Protein AF-A0A4R6UX54-F1 (afdb_monomer_lite)

pLDDT: mean 72.18, std 18.3, range [30.41, 93.69]

Foldseek 3Di:
DDDDDQQDPVNLLVVDDPVLSVLVVVLVVVCVVVVNDPVPDDPVSVVSVVVSCVVCVVVVCSVDVDDDDDDDDPPPPCPVLDPVLLVAPLLVVLLVQLCVPPPPPPDDSLVSLVVCLVVVDDDPLLVDQVSLVVSCVVRVVLLCVLCVVVVVVDVNDVVVVRSSNSSSSSSNSSSVSSNVCVVVVHDSPDD

Secondary structure (DSSP, 8-state):
--------HHHHHHHS-HHHHHHHHHHHHHHHHTTT-GGGS-HHHHHHHHHHHHHTHHHHHHH------S-S----------TTGGG-HHHHHHHHHHHHHHSTTS--HHHHHHHHHHTT---GGGGSHHHHHHHHHHSHHHHHHHTHHHHTTS-TTHHHH-HHHHHHHHHHHHHHHHHHHHHTT------

Sequence (191 aa):
MTTAVPVSVVNVLEQMSEVDREAFLLLLNKLRRVNNDPEQLTAEDKALMRDIGQRNKELMKLLNPTQEPVAEAPRYAHSEVSAAFLKTEFYLFVREQLLAEWCVHGGSLEDAVLHAFQQKWLPEILKDEVECQKIFARHQRDIEAANAFRKSVQDGEAIVEDKKMAVGLAWFTTLFKLHQLIEQGVDLSAP

Radius of gyration: 21.16 Å; chains: 1; bounding box: 45×64×43 Å

Organism: NCBI:txid1510150

Structure (mmCIF, N/CA/C/O backbone):
data_AF-A0A4R6UX54-F1
#
_entry.id   AF-A0A4R6UX54-F1
#
loop_
_atom_site.group_PDB
_atom_site.id
_atom_site.type_symbol
_atom_site.label_atom_id
_atom_site.label_alt_id
_atom_site.label_comp_id
_atom_site.label_asym_id
_atom_site.label_entity_id
_atom_site.label_seq_id
_atom_site.pdbx_PDB_ins_code
_atom_site.Cartn_x
_atom_site.Cartn_y
_atom_site.Cartn_z
_atom_site.occupancy
_atom_site.B_iso_or_equiv
_atom_site.auth_seq_id
_atom_site.auth_comp_id
_atom_site.auth_asym_id
_atom_site.auth_atom_id
_atom_site.pdbx_PDB_model_num
ATOM 1 N N . MET A 1 1 ? -22.243 29.124 10.768 1.00 32.97 1 MET A N 1
ATOM 2 C CA . MET A 1 1 ? -21.643 27.775 10.731 1.00 32.97 1 MET A CA 1
ATOM 3 C C . MET A 1 1 ? -20.361 27.904 9.934 1.00 32.97 1 MET A C 1
ATOM 5 O O . MET A 1 1 ? -20.432 28.178 8.746 1.00 32.97 1 MET A O 1
ATOM 9 N N . THR A 1 2 ? -19.219 27.895 10.613 1.00 30.41 2 THR A N 1
ATOM 10 C CA . THR A 1 2 ? -17.933 28.324 10.049 1.00 30.41 2 THR A CA 1
ATOM 11 C C . THR A 1 2 ? -17.171 27.090 9.583 1.00 30.41 2 THR A C 1
ATOM 13 O O . THR A 1 2 ? -16.819 26.239 10.394 1.00 30.41 2 THR A O 1
ATOM 16 N N . THR A 1 3 ? -16.973 26.961 8.276 1.00 30.95 3 THR A N 1
ATOM 17 C CA . THR A 1 3 ? -16.174 25.901 7.655 1.00 30.95 3 THR A CA 1
ATOM 18 C C . THR A 1 3 ? -14.697 26.143 7.953 1.00 30.95 3 THR A C 1
ATOM 20 O O . THR A 1 3 ? -14.153 27.175 7.560 1.00 30.95 3 THR A O 1
ATOM 23 N N . ALA A 1 4 ? -14.053 25.212 8.656 1.00 31.52 4 ALA A N 1
ATOM 24 C CA . ALA A 1 4 ? -12.610 25.226 8.858 1.00 31.52 4 ALA A CA 1
ATOM 25 C C . ALA A 1 4 ? -11.914 24.965 7.513 1.00 31.52 4 ALA A C 1
ATOM 27 O O . ALA A 1 4 ? -12.058 23.896 6.922 1.00 31.52 4 ALA A O 1
ATOM 28 N N . VAL A 1 5 ? -11.207 25.975 7.011 1.00 31.81 5 VAL A N 1
ATOM 29 C CA . VAL A 1 5 ? -10.368 25.887 5.813 1.00 31.81 5 VAL A CA 1
ATOM 30 C C . VAL A 1 5 ? -9.051 25.210 6.211 1.00 31.81 5 VAL A C 1
ATOM 32 O O . VAL A 1 5 ? -8.467 25.614 7.219 1.00 31.81 5 VAL A O 1
ATOM 35 N N . PRO A 1 6 ? -8.555 24.204 5.467 1.00 38.31 6 PRO A N 1
ATOM 36 C CA . PRO A 1 6 ? -7.245 23.624 5.737 1.00 38.31 6 PRO A CA 1
ATOM 37 C C . PRO A 1 6 ? -6.162 24.696 5.553 1.00 38.31 6 PRO A C 1
ATOM 39 O O . PRO A 1 6 ? -6.055 25.327 4.500 1.00 38.31 6 PRO A O 1
ATOM 42 N N . VAL A 1 7 ? -5.384 24.944 6.606 1.00 42.88 7 VAL A N 1
ATOM 43 C CA . VAL A 1 7 ? -4.348 25.981 6.625 1.00 42.88 7 VAL A CA 1
ATOM 44 C C . VAL A 1 7 ? -3.130 25.476 5.844 1.00 42.88 7 VAL A C 1
ATOM 46 O O . VAL A 1 7 ? -2.441 24.558 6.277 1.00 42.88 7 VAL A O 1
ATOM 49 N N . SER A 1 8 ? -2.873 26.069 4.676 1.00 50.28 8 SER A N 1
ATOM 50 C CA . SER A 1 8 ? -1.649 25.848 3.891 1.00 50.28 8 SER A CA 1
ATOM 51 C C . SER A 1 8 ? -0.433 26.476 4.589 1.00 50.28 8 SER A C 1
ATOM 53 O O . SER A 1 8 ? -0.569 27.500 5.257 1.00 50.28 8 SER A O 1
ATOM 55 N N . VAL A 1 9 ? 0.773 25.924 4.391 1.00 51.88 9 VAL A N 1
ATOM 56 C CA . VAL A 1 9 ? 2.051 26.506 4.868 1.00 51.88 9 VAL A CA 1
ATOM 57 C C . VAL A 1 9 ? 2.205 27.968 4.421 1.00 51.88 9 VAL A C 1
ATOM 59 O O . VAL A 1 9 ? 2.752 28.784 5.158 1.00 51.88 9 VAL A O 1
ATOM 62 N N . VAL A 1 10 ? 1.642 28.322 3.260 1.00 51.72 10 VAL A N 1
ATOM 63 C CA . VAL A 1 10 ? 1.583 29.701 2.746 1.00 51.72 10 VAL A CA 1
ATOM 64 C C . VAL A 1 10 ? 0.801 30.623 3.693 1.00 51.72 10 VAL A C 1
ATOM 66 O O . VAL A 1 10 ? 1.286 31.699 4.026 1.00 51.72 10 VAL A O 1
ATOM 69 N N . ASN A 1 11 ? -0.333 30.164 4.234 1.00 56.84 11 ASN A N 1
ATOM 70 C CA . ASN A 1 11 ? -1.156 30.944 5.167 1.00 56.84 11 ASN A CA 1
ATOM 71 C C . ASN A 1 11 ? -0.469 31.145 6.527 1.00 56.84 11 ASN A C 1
ATOM 73 O O . ASN A 1 11 ? -0.752 32.121 7.216 1.00 56.84 11 ASN A O 1
ATOM 77 N N . VAL A 1 12 ? 0.420 30.232 6.934 1.00 58.84 12 VAL A N 1
ATOM 78 C CA . VAL A 1 12 ? 1.177 30.373 8.189 1.00 58.84 12 VAL A CA 1
ATOM 79 C C . VAL A 1 12 ? 2.308 31.379 8.030 1.00 58.84 12 VAL A C 1
ATOM 81 O O . VAL A 1 12 ? 2.481 32.232 8.894 1.00 58.84 12 VAL A O 1
ATOM 84 N N . LEU A 1 13 ? 3.027 31.343 6.905 1.00 59.91 13 LEU A N 1
ATOM 85 C CA . LEU A 1 13 ? 4.090 32.309 6.607 1.00 59.91 13 LEU A CA 1
ATOM 86 C C . LEU A 1 13 ? 3.566 33.750 6.502 1.00 59.91 13 LEU A C 1
ATOM 88 O O . LEU A 1 13 ? 4.293 34.679 6.845 1.00 59.91 13 LEU A O 1
ATOM 92 N N . GLU A 1 14 ? 2.323 33.940 6.055 1.00 64.19 14 GLU A N 1
ATOM 93 C CA . GLU A 1 14 ? 1.663 35.253 5.985 1.00 64.19 14 GLU A CA 1
ATOM 94 C C . GLU A 1 14 ? 1.262 35.818 7.356 1.00 64.19 14 GLU A C 1
ATOM 96 O O . GLU A 1 14 ? 1.119 37.030 7.498 1.00 64.19 14 GLU A O 1
ATOM 101 N N . GLN A 1 15 ? 1.097 34.962 8.370 1.00 62.25 15 GLN A N 1
ATOM 102 C CA . GLN A 1 15 ? 0.697 35.359 9.727 1.00 62.25 15 GLN A CA 1
ATOM 103 C C . GLN A 1 15 ? 1.886 35.491 10.693 1.00 62.25 15 GLN A C 1
ATOM 105 O O . GLN A 1 15 ? 1.709 35.924 11.833 1.00 62.25 15 GLN A O 1
ATOM 110 N N . MET A 1 16 ? 3.095 35.138 10.249 1.00 69.88 16 MET A N 1
ATOM 111 C CA . MET A 1 16 ? 4.335 35.323 11.004 1.00 69.88 16 MET A CA 1
ATOM 112 C C . MET A 1 16 ? 4.869 36.751 10.849 1.00 69.88 16 MET A C 1
ATOM 114 O O . MET A 1 16 ? 4.675 37.403 9.824 1.00 69.88 16 MET A O 1
ATOM 118 N N . SER A 1 17 ? 5.605 37.227 11.858 1.00 75.25 17 SER A N 1
ATOM 119 C CA . SER A 1 17 ? 6.397 38.452 11.708 1.00 75.25 17 SER A CA 1
ATOM 120 C C . SER A 1 17 ? 7.430 38.274 10.586 1.00 75.25 17 SER A C 1
ATOM 122 O O . SER A 1 17 ? 7.917 37.163 10.372 1.00 75.25 17 SER A O 1
ATOM 124 N N . GLU A 1 18 ? 7.797 39.341 9.869 1.00 72.94 18 GLU A N 1
ATOM 125 C CA . GLU A 1 18 ? 8.765 39.227 8.763 1.00 72.94 18 GLU A CA 1
ATOM 126 C C . GLU A 1 18 ? 10.106 38.636 9.217 1.00 72.94 18 GLU A C 1
ATOM 128 O O . GLU A 1 18 ? 10.674 37.792 8.527 1.00 72.94 18 GLU A O 1
ATOM 133 N N . VAL A 1 19 ? 10.546 38.999 10.426 1.00 72.75 19 VAL A N 1
ATOM 134 C CA . VAL A 1 19 ? 11.769 38.484 11.056 1.00 72.75 19 VAL A CA 1
ATOM 135 C C . VAL A 1 19 ? 11.679 36.973 11.295 1.00 72.75 19 VAL A C 1
ATOM 137 O O . VAL A 1 19 ? 12.617 36.236 10.993 1.00 72.75 19 VAL A O 1
ATOM 140 N N . ASP A 1 20 ? 10.540 36.486 11.790 1.00 70.06 20 ASP A N 1
ATOM 141 C CA . ASP A 1 20 ? 10.350 35.055 12.041 1.00 70.06 20 ASP A CA 1
ATOM 142 C C . ASP A 1 20 ? 10.139 34.267 10.754 1.00 70.06 20 ASP A C 1
ATOM 144 O O . ASP A 1 20 ? 10.599 33.131 10.650 1.00 70.06 20 ASP A O 1
ATOM 148 N N . ARG A 1 21 ? 9.487 34.869 9.756 1.00 73.75 21 ARG A N 1
ATOM 149 C CA . ARG A 1 21 ? 9.302 34.286 8.426 1.00 73.75 21 ARG A CA 1
ATOM 150 C C . ARG A 1 21 ? 10.649 34.046 7.751 1.00 73.75 21 ARG A C 1
ATOM 152 O O . ARG A 1 21 ? 10.890 32.955 7.240 1.00 73.75 21 ARG A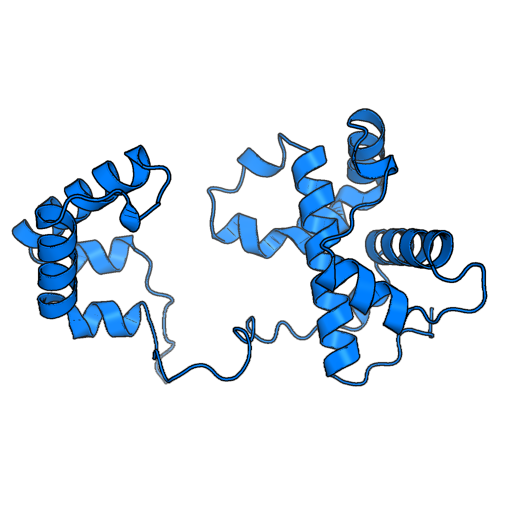 O 1
ATOM 159 N N . GLU A 1 22 ? 11.541 35.032 7.772 1.00 74.94 22 GLU A N 1
ATOM 160 C CA . GLU A 1 22 ? 12.887 34.901 7.206 1.00 74.94 22 GLU A CA 1
ATOM 161 C C . GLU A 1 22 ? 13.717 33.846 7.944 1.00 74.94 22 GLU A C 1
ATOM 163 O O . GLU A 1 22 ? 14.314 32.970 7.310 1.00 74.94 22 GLU A O 1
ATOM 168 N N . ALA A 1 23 ? 13.695 33.865 9.280 1.00 72.75 23 ALA A N 1
ATOM 169 C CA . ALA A 1 23 ? 14.390 32.879 10.101 1.00 72.75 23 ALA A CA 1
ATOM 170 C C . ALA A 1 23 ? 13.861 31.449 9.868 1.00 72.75 23 ALA A C 1
ATOM 172 O O . ALA A 1 23 ? 14.638 30.496 9.773 1.00 72.75 23 ALA A O 1
ATOM 173 N N . PHE A 1 24 ? 12.547 31.294 9.705 1.00 76.06 24 PHE A N 1
ATOM 174 C CA . PHE A 1 24 ? 11.904 30.012 9.436 1.00 76.06 24 PHE A CA 1
ATOM 175 C C . PHE A 1 24 ? 12.204 29.485 8.026 1.00 76.06 24 PHE A C 1
ATOM 177 O O . PHE A 1 24 ? 12.540 28.313 7.868 1.00 76.06 24 PHE A O 1
ATOM 184 N N . LEU A 1 25 ? 12.173 30.339 6.998 1.00 74.62 25 LEU A N 1
ATOM 185 C CA . LEU A 1 25 ? 12.567 29.956 5.635 1.00 74.62 25 LEU A CA 1
ATOM 186 C C . LEU A 1 25 ? 14.044 29.544 5.563 1.00 74.62 25 LEU A C 1
ATOM 188 O O . LEU A 1 25 ? 14.399 28.595 4.857 1.00 74.62 25 LEU A O 1
ATOM 192 N N . LEU A 1 26 ? 14.909 30.221 6.320 1.00 75.12 26 LEU A N 1
ATOM 193 C CA . LEU A 1 26 ? 16.320 29.864 6.433 1.00 75.12 26 LEU A CA 1
ATOM 194 C C . LEU A 1 26 ? 16.502 28.491 7.102 1.00 75.12 26 LEU A C 1
ATOM 196 O O . LEU A 1 26 ? 17.280 27.673 6.607 1.00 75.12 26 LEU A O 1
ATOM 200 N N . LEU A 1 27 ? 15.738 28.198 8.158 1.00 74.12 27 LEU A N 1
ATOM 201 C CA . LEU A 1 27 ? 15.711 26.881 8.800 1.00 74.12 27 LEU A CA 1
ATOM 202 C C . LEU A 1 27 ? 15.184 25.786 7.869 1.00 74.12 27 LEU A C 1
ATOM 204 O O . LEU A 1 27 ? 15.811 24.736 7.772 1.00 74.12 27 LEU A O 1
ATOM 208 N N . LEU A 1 28 ? 14.101 26.029 7.124 1.00 71.38 28 LEU A N 1
ATOM 209 C CA . LEU A 1 28 ? 13.576 25.075 6.137 1.00 71.38 28 LEU A CA 1
ATOM 210 C C . LEU A 1 28 ? 14.605 24.760 5.047 1.00 71.38 28 LEU A C 1
ATOM 212 O O . LEU A 1 28 ? 14.760 23.610 4.636 1.00 71.38 28 LEU A O 1
ATOM 216 N N . ASN A 1 29 ? 15.354 25.767 4.598 1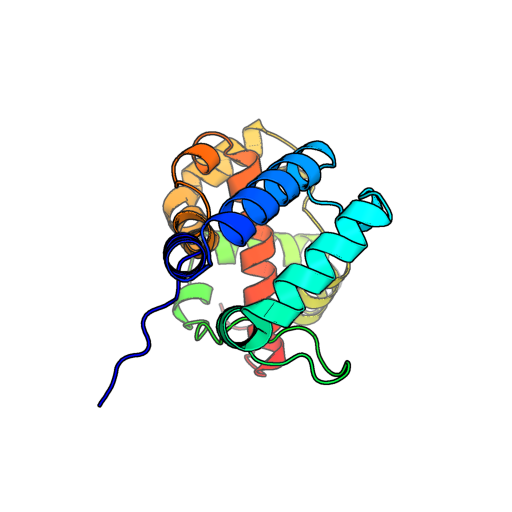.00 71.25 29 ASN A N 1
ATOM 217 C CA . ASN A 1 29 ? 16.446 25.568 3.650 1.00 71.25 29 ASN A CA 1
ATOM 218 C C . ASN A 1 29 ? 17.578 24.717 4.230 1.00 71.25 29 ASN A C 1
ATOM 220 O O . ASN A 1 29 ? 18.115 23.866 3.520 1.00 71.25 29 ASN A O 1
ATOM 224 N N . LYS A 1 30 ? 17.931 24.912 5.504 1.00 71.38 30 LYS A N 1
ATOM 225 C CA . LYS A 1 30 ? 18.924 24.079 6.194 1.00 71.38 30 LYS A CA 1
ATOM 226 C C . LYS A 1 30 ? 18.423 22.647 6.388 1.00 71.38 30 LYS A C 1
ATOM 228 O O . LYS A 1 30 ? 19.155 21.718 6.070 1.00 71.38 30 LYS A O 1
ATOM 233 N N . LEU A 1 31 ? 17.170 22.472 6.806 1.00 68.31 31 LEU A N 1
ATOM 234 C CA . LEU A 1 31 ? 16.542 21.165 7.009 1.00 68.31 31 LEU A CA 1
ATOM 235 C C . LEU A 1 31 ? 16.502 20.353 5.707 1.00 68.31 31 LEU A C 1
ATOM 237 O O . LEU A 1 31 ? 16.849 19.176 5.680 1.00 68.31 31 LEU A O 1
ATOM 241 N N . ARG A 1 32 ? 16.177 21.007 4.588 1.00 68.12 32 ARG A N 1
ATOM 242 C CA . ARG A 1 32 ? 16.172 20.376 3.262 1.00 68.12 32 ARG A CA 1
ATOM 243 C C . ARG A 1 32 ? 17.555 19.863 2.850 1.00 68.12 32 ARG A C 1
ATOM 245 O O . ARG A 1 32 ? 17.656 18.821 2.212 1.00 68.12 32 ARG A O 1
ATOM 252 N N . ARG A 1 33 ? 18.623 20.580 3.220 1.00 72.25 33 ARG A N 1
ATOM 253 C CA . ARG A 1 33 ? 20.014 20.173 2.939 1.00 72.25 33 ARG A CA 1
ATOM 254 C C . ARG A 1 33 ? 20.442 18.943 3.738 1.00 72.25 33 ARG A C 1
ATOM 256 O O . ARG A 1 33 ? 21.327 18.230 3.283 1.00 72.25 33 ARG A O 1
ATOM 263 N N . VAL A 1 34 ? 19.796 18.681 4.873 1.00 70.12 34 VAL A N 1
ATOM 264 C CA . VAL A 1 34 ? 20.002 17.481 5.700 1.00 70.12 34 VAL A CA 1
ATOM 265 C C . VAL A 1 34 ? 18.900 16.435 5.48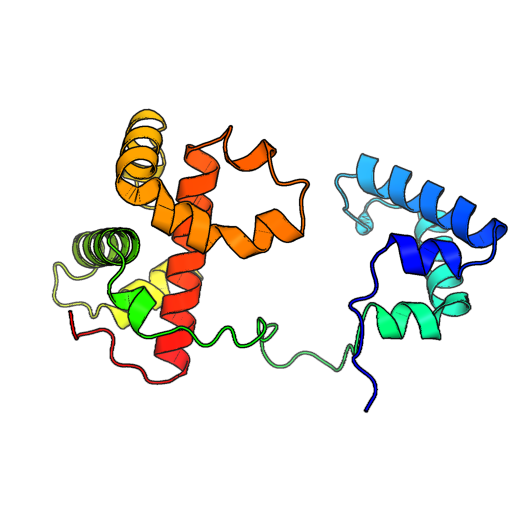7 1.00 70.12 34 VAL A C 1
ATOM 267 O O . VAL A 1 34 ? 18.572 15.667 6.383 1.00 70.12 34 VAL A O 1
ATOM 270 N N . ASN A 1 35 ? 18.298 16.408 4.292 1.00 65.19 35 ASN A N 1
ATOM 271 C CA . ASN A 1 35 ? 17.239 15.467 3.909 1.00 65.19 35 ASN A CA 1
ATOM 272 C C . ASN A 1 35 ? 16.033 15.443 4.871 1.00 65.19 35 ASN A C 1
ATOM 274 O O . ASN A 1 35 ? 15.436 14.399 5.121 1.00 65.19 35 ASN A O 1
ATOM 278 N N . ASN A 1 36 ? 15.673 16.610 5.407 1.00 66.00 36 ASN A N 1
ATOM 279 C CA . ASN A 1 36 ? 14.608 16.805 6.392 1.00 66.00 36 ASN A CA 1
ATOM 280 C C . ASN A 1 36 ? 14.827 16.088 7.736 1.00 66.00 36 ASN A C 1
ATOM 282 O O . ASN A 1 36 ? 13.864 15.892 8.473 1.00 66.00 36 ASN A O 1
ATOM 286 N N . ASP A 1 37 ? 16.068 15.731 8.077 1.00 68.25 37 ASP A N 1
ATOM 287 C CA . ASP A 1 37 ? 16.412 15.173 9.384 1.00 68.25 37 ASP A CA 1
ATOM 288 C C . ASP A 1 37 ? 16.696 16.300 10.402 1.00 68.25 37 ASP A C 1
ATOM 290 O O . ASP A 1 37 ? 17.740 16.960 10.326 1.00 68.25 37 ASP A O 1
ATOM 294 N N . PRO A 1 38 ? 15.795 16.557 11.371 1.00 63.81 38 PRO A N 1
ATOM 295 C CA . PRO A 1 38 ? 15.986 17.610 12.362 1.00 63.81 38 PRO A CA 1
ATOM 296 C C . PRO A 1 38 ? 17.135 17.306 13.327 1.00 63.81 38 PRO A C 1
ATOM 298 O O . PRO A 1 38 ? 17.641 18.234 13.960 1.00 63.81 38 PRO A O 1
ATOM 301 N N . GLU A 1 39 ? 17.582 16.050 13.447 1.00 73.19 39 GLU A N 1
ATOM 302 C CA . GLU A 1 39 ? 18.682 15.704 14.347 1.00 73.19 39 GLU A CA 1
ATOM 303 C C . GLU A 1 39 ? 20.030 16.226 13.858 1.00 73.19 39 GLU A C 1
ATOM 305 O O . GLU A 1 39 ? 20.902 16.526 14.678 1.00 73.19 39 GLU A O 1
ATOM 310 N N . GLN A 1 40 ? 20.152 16.437 12.548 1.00 69.50 40 GLN A N 1
ATOM 311 C CA . GLN A 1 40 ? 21.345 16.963 11.889 1.00 69.50 40 GLN A CA 1
ATOM 312 C C . GLN A 1 40 ? 21.436 18.496 11.916 1.00 69.50 40 GLN A C 1
ATOM 314 O O . GLN A 1 40 ? 22.428 19.065 11.457 1.00 69.50 40 GLN A O 1
ATOM 319 N N . LEU A 1 41 ? 20.428 19.186 12.463 1.00 74.88 41 LEU A N 1
ATOM 320 C CA . LEU A 1 41 ? 20.509 20.622 12.716 1.00 74.88 41 LEU A CA 1
ATOM 321 C C . LEU A 1 41 ? 21.458 20.937 13.877 1.00 74.88 41 LEU A C 1
ATOM 323 O O . LEU A 1 41 ? 21.563 20.192 14.855 1.00 74.88 41 LEU A O 1
ATOM 327 N N . THR A 1 42 ? 22.108 22.097 13.799 1.00 80.56 42 THR A N 1
ATOM 328 C CA . THR A 1 42 ? 22.960 22.593 14.885 1.00 80.56 42 THR A CA 1
ATOM 329 C C . THR A 1 42 ? 22.139 22.893 16.143 1.00 80.56 42 THR A C 1
ATOM 331 O O . THR A 1 42 ? 20.926 23.107 16.083 1.00 80.56 42 THR A O 1
ATOM 334 N N . ALA A 1 43 ? 22.792 22.944 17.307 1.00 75.88 43 ALA A N 1
ATOM 335 C CA . ALA A 1 43 ? 22.125 23.314 18.558 1.00 75.88 43 ALA A CA 1
ATOM 336 C C . ALA A 1 43 ? 21.487 24.717 18.489 1.00 75.88 43 ALA A C 1
ATOM 338 O O . ALA A 1 43 ? 20.411 24.927 19.047 1.00 75.88 43 ALA A O 1
ATOM 339 N N . GLU A 1 44 ? 22.113 25.644 17.758 1.00 74.94 44 GLU A N 1
ATOM 340 C CA . GLU A 1 44 ? 21.583 26.987 17.497 1.00 74.94 44 GLU A CA 1
ATOM 341 C C . GLU A 1 44 ? 20.328 26.942 16.618 1.00 74.94 44 GLU A C 1
ATOM 343 O O . GLU A 1 44 ? 19.326 27.573 16.945 1.00 74.94 44 GLU A O 1
ATOM 348 N N . ASP A 1 45 ? 20.328 26.133 15.556 1.00 71.00 45 ASP A N 1
ATOM 349 C CA . ASP A 1 45 ? 19.163 25.958 14.681 1.00 71.00 45 ASP A CA 1
ATOM 350 C C . ASP A 1 45 ? 17.993 25.285 15.418 1.00 71.00 45 ASP A C 1
ATOM 352 O O . ASP A 1 45 ? 16.840 25.698 15.278 1.00 71.00 45 ASP A O 1
ATOM 356 N N . LYS A 1 46 ? 18.281 24.287 16.266 1.00 68.75 46 LYS A N 1
ATOM 357 C CA . LYS A 1 46 ? 17.283 23.642 17.136 1.00 68.75 46 LYS A CA 1
ATOM 358 C C . LYS A 1 46 ? 16.705 24.633 18.156 1.00 68.75 46 LYS A C 1
ATOM 360 O O . LYS A 1 46 ? 15.505 24.592 18.435 1.00 68.75 46 LYS A O 1
ATOM 365 N N . ALA A 1 47 ? 17.529 25.531 18.701 1.00 74.69 47 ALA A N 1
ATOM 366 C CA . ALA A 1 47 ? 17.083 26.583 19.613 1.00 74.69 47 ALA A CA 1
ATOM 367 C C . ALA A 1 47 ? 16.208 27.624 18.898 1.00 74.69 47 ALA A C 1
ATOM 369 O O . ALA A 1 47 ? 15.142 27.966 19.403 1.00 74.69 47 ALA A O 1
ATOM 370 N N . LEU A 1 48 ? 16.605 28.054 17.699 1.00 73.31 48 LEU A N 1
ATOM 371 C CA . LEU A 1 48 ? 15.843 28.989 16.872 1.00 73.31 48 LEU A CA 1
ATOM 372 C C . LEU A 1 48 ? 14.492 28.398 16.446 1.00 73.31 48 LEU A C 1
ATOM 374 O O . LEU A 1 48 ? 13.467 29.068 16.537 1.00 73.31 48 LEU A O 1
ATOM 378 N N . MET A 1 49 ? 14.460 27.120 16.058 1.00 69.62 49 MET A N 1
ATOM 379 C CA . MET A 1 49 ? 13.222 26.408 15.730 1.00 69.62 49 MET A CA 1
ATOM 380 C C . MET A 1 49 ? 12.274 26.330 16.934 1.00 69.62 49 MET A C 1
ATOM 382 O O . MET A 1 49 ? 11.068 26.540 16.791 1.00 69.62 49 MET A O 1
ATOM 386 N N . ARG A 1 50 ? 12.812 26.069 18.133 1.00 72.25 50 ARG A N 1
ATOM 387 C CA . ARG A 1 50 ? 12.033 26.064 19.378 1.00 72.25 50 ARG A CA 1
ATOM 388 C C . ARG A 1 50 ? 11.481 27.448 19.701 1.00 72.25 50 ARG A C 1
ATOM 390 O O . ARG A 1 50 ? 10.317 27.554 20.072 1.00 72.25 50 ARG A O 1
ATOM 397 N N . ASP A 1 51 ? 12.295 28.483 19.546 1.00 75.50 51 ASP A N 1
ATOM 398 C CA . ASP A 1 51 ? 11.916 29.861 19.843 1.00 75.50 51 ASP A CA 1
ATOM 399 C C . ASP A 1 51 ? 10.837 30.379 18.877 1.00 75.50 51 ASP A C 1
ATOM 401 O O . ASP A 1 51 ? 9.808 30.895 19.313 1.00 75.50 51 ASP A O 1
ATOM 405 N N . ILE A 1 52 ? 10.985 30.124 17.572 1.00 71.94 52 ILE A N 1
ATOM 406 C CA . ILE A 1 52 ? 9.949 30.416 16.569 1.00 71.94 52 ILE A CA 1
ATOM 407 C C . ILE A 1 52 ? 8.670 29.629 16.874 1.00 71.94 52 ILE A C 1
ATOM 409 O O . ILE A 1 52 ? 7.581 30.203 16.849 1.00 71.94 52 ILE A O 1
ATOM 413 N N . GLY A 1 53 ? 8.785 28.339 17.208 1.00 67.44 53 GLY A N 1
ATOM 414 C CA . GLY A 1 53 ? 7.647 27.495 17.576 1.00 67.44 53 GLY A CA 1
ATOM 415 C C . GLY A 1 53 ? 6.942 27.946 18.859 1.00 67.44 53 GLY A C 1
ATOM 416 O O . GLY A 1 53 ? 5.727 27.809 18.973 1.00 67.44 53 GLY A O 1
ATOM 417 N N . GLN A 1 54 ? 7.672 28.531 19.809 1.00 71.94 54 GLN A N 1
ATOM 418 C CA . GLN A 1 54 ? 7.119 29.073 21.048 1.00 71.94 54 GLN A CA 1
ATOM 419 C C . GLN A 1 54 ? 6.445 30.433 20.833 1.00 71.94 54 GLN A C 1
ATOM 421 O O . GLN A 1 54 ? 5.373 30.673 21.389 1.00 71.94 54 GLN A O 1
ATOM 426 N N . ARG A 1 55 ? 7.031 31.305 20.008 1.00 69.62 55 ARG A N 1
ATOM 427 C CA . ARG A 1 55 ? 6.450 32.612 19.659 1.00 69.62 55 ARG A CA 1
ATOM 428 C C . ARG A 1 55 ? 5.223 32.478 18.758 1.00 69.62 55 ARG A C 1
ATOM 430 O O . ARG A 1 55 ? 4.263 33.221 18.918 1.00 69.62 55 ARG A O 1
ATOM 437 N N . ASN A 1 56 ? 5.205 31.458 17.904 1.00 66.75 56 ASN A N 1
ATOM 438 C CA . ASN A 1 56 ? 4.099 31.143 17.000 1.00 66.75 56 ASN A CA 1
ATOM 439 C C . ASN A 1 56 ? 3.276 29.941 17.495 1.00 66.75 56 ASN A C 1
ATOM 441 O O . ASN A 1 56 ? 2.663 29.232 16.703 1.00 66.75 56 ASN A O 1
ATOM 445 N N . LYS A 1 57 ? 3.251 29.692 18.811 1.00 63.62 57 LYS A N 1
ATOM 446 C CA . LYS A 1 57 ? 2.651 28.494 19.427 1.00 63.62 57 LYS A CA 1
ATOM 447 C C . LYS A 1 57 ? 1.173 28.298 19.087 1.00 63.62 57 LYS A C 1
ATOM 449 O O . LYS A 1 57 ? 0.748 27.165 18.903 1.00 63.62 57 LYS A O 1
ATOM 454 N N . GLU A 1 58 ? 0.397 29.375 18.969 1.00 54.69 58 GLU A N 1
ATOM 455 C CA . GLU A 1 58 ? -1.017 29.304 18.561 1.00 54.69 58 GLU A CA 1
ATOM 456 C C . GLU A 1 58 ? -1.180 28.974 17.063 1.00 54.69 58 GLU A C 1
ATOM 458 O O . GLU A 1 58 ? -2.074 28.216 16.697 1.00 54.69 58 GLU A O 1
ATOM 463 N N . LEU A 1 59 ? -0.260 29.430 16.205 1.00 56.38 59 LEU A N 1
ATOM 464 C CA . LEU A 1 59 ? -0.205 29.052 14.784 1.00 56.38 59 LEU A CA 1
ATOM 465 C C . LEU A 1 59 ? 0.267 27.600 14.604 1.00 56.38 59 LEU A C 1
ATOM 467 O O . LEU A 1 59 ? -0.283 26.852 13.801 1.00 56.38 59 LEU A O 1
ATOM 471 N N . MET A 1 60 ? 1.239 27.166 15.407 1.00 51.88 60 MET A N 1
ATOM 472 C CA . MET A 1 60 ? 1.718 25.782 15.444 1.00 51.88 60 MET A CA 1
ATOM 473 C C . MET A 1 60 ? 0.667 24.811 15.999 1.00 51.88 60 MET A C 1
ATOM 475 O O . MET A 1 60 ? 0.628 23.669 15.562 1.00 51.88 60 MET A O 1
ATOM 479 N N . LYS A 1 61 ? -0.217 25.241 16.911 1.00 52.25 61 LYS A N 1
ATOM 480 C CA . LYS A 1 61 ? -1.384 24.450 17.351 1.00 52.25 61 LYS A CA 1
ATOM 481 C C . LYS A 1 61 ? -2.417 24.250 16.237 1.00 52.25 61 LYS A C 1
ATOM 483 O O . LYS A 1 61 ? -3.062 23.210 16.201 1.00 52.25 61 LYS A O 1
ATOM 488 N N . LEU A 1 62 ? -2.569 25.217 15.328 1.00 46.66 62 LEU A N 1
ATOM 489 C CA . LEU A 1 62 ? -3.411 25.064 14.133 1.00 46.66 62 LEU A CA 1
ATOM 490 C C . LEU A 1 62 ? -2.782 24.110 13.105 1.00 46.66 62 LEU A C 1
ATOM 492 O O . LEU A 1 62 ? -3.507 23.447 12.369 1.00 46.66 62 LEU A O 1
ATOM 496 N N . LEU A 1 63 ? -1.449 24.013 13.083 1.00 42.34 63 LEU A N 1
ATOM 497 C CA . LEU A 1 63 ? -0.700 23.046 12.272 1.00 42.34 63 LEU A CA 1
ATOM 498 C C . LEU A 1 63 ? -0.568 21.658 12.922 1.00 42.34 63 LEU A C 1
ATOM 500 O O . LEU A 1 63 ? -0.342 20.681 12.218 1.00 42.34 63 LEU A O 1
ATOM 504 N N . ASN A 1 64 ? -0.703 21.566 14.245 1.00 43.75 64 ASN A N 1
ATOM 505 C CA . ASN A 1 64 ? -0.615 20.331 15.017 1.00 43.75 64 ASN A CA 1
ATOM 506 C C . ASN A 1 64 ? -1.691 20.329 16.115 1.00 43.75 64 ASN A C 1
ATOM 508 O O . ASN A 1 64 ? -1.434 20.793 17.235 1.00 43.75 64 ASN A O 1
ATOM 512 N N . PRO A 1 65 ? -2.888 19.782 15.840 1.00 36.75 65 PRO A N 1
ATOM 513 C CA . PRO A 1 65 ? -3.836 19.496 16.894 1.00 36.75 65 PRO A CA 1
ATOM 514 C C . PRO A 1 65 ? -3.315 18.294 17.702 1.00 36.75 65 PRO A C 1
ATOM 516 O O . PRO A 1 65 ? -3.489 17.142 17.327 1.00 36.75 65 PRO A O 1
ATOM 519 N N . THR A 1 66 ? -2.657 18.623 18.817 1.00 39.53 66 THR A N 1
ATOM 520 C CA . THR A 1 66 ? -2.436 17.811 20.029 1.00 39.53 66 THR A CA 1
ATOM 521 C C . THR A 1 66 ? -1.493 16.598 19.934 1.00 39.53 66 THR A C 1
ATOM 523 O O . THR A 1 66 ? -1.873 15.495 19.558 1.00 39.53 66 THR A O 1
ATOM 526 N N . GLN A 1 67 ? -0.262 16.784 20.433 1.00 41.94 67 GLN A N 1
ATOM 527 C CA . GLN A 1 67 ? 0.515 15.721 21.081 1.00 41.94 67 GLN A CA 1
ATOM 528 C C . GLN A 1 67 ? -0.048 15.494 22.494 1.00 41.94 67 GLN A C 1
ATOM 530 O O . GLN A 1 67 ? 0.218 16.278 23.402 1.00 41.94 67 GLN A O 1
ATOM 535 N N . GLU A 1 68 ? -0.801 14.415 22.671 1.00 32.56 68 GLU A N 1
ATOM 536 C CA . GLU A 1 68 ? -0.992 13.737 23.958 1.00 32.56 68 GLU A CA 1
ATOM 537 C C . GLU A 1 68 ? -0.339 12.339 23.883 1.00 32.56 68 GLU A C 1
ATOM 539 O O . GLU A 1 68 ? -0.075 11.845 22.783 1.00 32.56 68 GLU A O 1
ATOM 544 N N . PRO A 1 69 ? 0.067 11.753 25.025 1.00 36.56 69 PRO A N 1
ATOM 545 C CA . PRO A 1 69 ? 1.117 10.742 25.082 1.00 36.56 69 PRO A CA 1
ATOM 546 C C . PRO A 1 69 ? 0.689 9.406 24.461 1.00 36.56 69 PRO A C 1
ATOM 548 O O . PRO A 1 69 ? -0.366 8.873 24.774 1.00 36.56 69 PRO A O 1
ATOM 551 N N . VAL A 1 70 ? 1.579 8.884 23.613 1.00 46.47 70 VAL A N 1
ATOM 552 C CA . VAL A 1 70 ? 1.691 7.523 23.058 1.00 46.47 70 VAL A CA 1
ATOM 553 C C . VAL A 1 70 ? 0.661 6.506 23.582 1.00 46.47 70 VAL A C 1
ATOM 555 O O . VAL A 1 70 ? 0.917 5.774 24.537 1.00 46.47 70 VAL A O 1
ATOM 558 N N . ALA A 1 71 ? -0.461 6.402 22.875 1.00 38.41 71 ALA A N 1
ATOM 559 C CA . ALA A 1 71 ? -1.260 5.190 22.742 1.00 38.41 71 ALA A CA 1
ATOM 560 C C . ALA A 1 71 ? -1.959 5.234 21.372 1.00 38.41 71 ALA A C 1
ATOM 562 O O . ALA A 1 71 ? -2.636 6.206 21.055 1.00 38.41 71 ALA A O 1
ATOM 563 N N . GLU A 1 72 ? -1.753 4.173 20.591 1.00 33.31 72 GLU A N 1
ATOM 564 C CA . GLU A 1 72 ? -2.243 3.939 19.224 1.00 33.31 72 GLU A CA 1
ATOM 565 C C . GLU A 1 72 ? -1.616 4.806 18.116 1.00 33.31 72 GLU A C 1
ATOM 567 O O . GLU A 1 72 ? -1.529 6.030 18.177 1.00 33.31 72 GLU A O 1
ATOM 572 N N . ALA A 1 73 ? -1.141 4.113 17.078 1.00 33.28 73 ALA A N 1
ATOM 573 C CA . ALA A 1 73 ? -0.647 4.676 15.829 1.00 33.28 73 ALA A CA 1
ATOM 574 C C . ALA A 1 73 ? -1.626 5.728 15.268 1.00 33.28 73 ALA A C 1
ATOM 576 O O . ALA A 1 73 ? -2.832 5.617 15.501 1.00 33.28 73 ALA A O 1
ATOM 577 N N . PRO A 1 74 ? -1.144 6.748 14.527 1.00 36.34 74 PRO A N 1
ATOM 578 C CA . PRO A 1 74 ? -2.001 7.813 14.025 1.00 36.34 74 PRO A CA 1
ATOM 579 C C . PRO A 1 74 ? -3.180 7.200 13.273 1.00 36.34 74 PRO A C 1
ATOM 581 O O . PRO A 1 74 ? -2.991 6.499 12.278 1.00 36.34 74 PRO A O 1
ATOM 584 N N . ARG A 1 75 ? -4.400 7.461 13.761 1.00 39.56 75 ARG A N 1
ATOM 585 C CA . ARG A 1 75 ? -5.632 7.186 13.025 1.00 39.56 75 ARG A CA 1
ATOM 586 C C . ARG A 1 75 ? -5.589 8.066 11.787 1.00 39.56 75 ARG A C 1
ATOM 588 O O . ARG A 1 75 ? -5.990 9.228 11.822 1.00 39.56 75 ARG A O 1
ATOM 595 N N . TYR A 1 76 ? -5.028 7.520 10.710 1.00 42.91 76 TYR A N 1
ATOM 596 C CA . TYR A 1 76 ? -5.227 8.019 9.361 1.00 42.91 76 TYR A CA 1
ATOM 597 C C . TYR A 1 76 ? -6.710 8.333 9.256 1.00 42.91 76 TYR A C 1
ATOM 599 O O . TYR A 1 76 ? -7.526 7.467 9.587 1.00 42.91 76 TYR A O 1
ATOM 607 N N . ALA A 1 77 ? -7.031 9.584 8.911 1.00 37.69 77 ALA A N 1
ATOM 608 C CA . ALA A 1 77 ? -8.397 10.056 8.746 1.00 37.69 77 ALA A CA 1
ATOM 609 C C . ALA A 1 77 ? -9.236 8.921 8.162 1.00 37.69 77 ALA A C 1
ATOM 611 O O . ALA A 1 77 ? -8.801 8.329 7.172 1.00 37.69 77 ALA A O 1
ATOM 612 N N . HIS A 1 78 ? -10.349 8.575 8.819 1.00 39.41 78 HIS A N 1
ATOM 613 C CA . HIS A 1 78 ? -11.298 7.571 8.354 1.00 39.41 78 HIS A CA 1
ATOM 614 C C . HIS A 1 78 ? -11.751 7.946 6.939 1.00 39.41 78 HIS A C 1
ATOM 616 O O . HIS A 1 78 ? -12.789 8.567 6.738 1.00 39.41 78 HIS A O 1
ATOM 622 N N . SER A 1 79 ? -10.953 7.594 5.935 1.00 44.38 79 SER A N 1
ATOM 623 C CA . SER A 1 79 ? -11.456 7.366 4.606 1.00 44.38 79 SER A CA 1
ATOM 624 C C . SER A 1 79 ? -12.329 6.156 4.816 1.00 44.38 79 SER A C 1
ATOM 626 O O . SER A 1 79 ? -11.805 5.071 5.054 1.00 44.38 79 SER A O 1
ATOM 628 N N . GLU A 1 80 ? -13.644 6.350 4.827 1.00 53.25 80 GLU A N 1
ATOM 629 C CA . GLU A 1 80 ? -14.581 5.242 4.727 1.00 53.25 80 GLU A CA 1
ATOM 630 C C . GLU A 1 80 ? -14.083 4.367 3.573 1.00 53.25 80 GLU A C 1
ATOM 632 O O . GLU A 1 80 ? -14.073 4.788 2.409 1.00 53.25 80 GLU A O 1
ATOM 637 N N . VAL A 1 81 ? -13.521 3.201 3.901 1.00 61.41 81 VAL A N 1
ATOM 638 C CA . VAL A 1 81 ? -13.039 2.271 2.889 1.00 61.41 81 VAL A CA 1
ATOM 639 C C . VAL A 1 81 ? -14.304 1.688 2.285 1.00 61.41 81 VAL A C 1
ATOM 641 O O . VAL A 1 81 ? -14.900 0.756 2.810 1.00 61.41 81 VAL A O 1
ATOM 644 N N . SER A 1 82 ? -14.780 2.332 1.221 1.00 66.38 82 SER A N 1
ATOM 645 C CA . SER A 1 82 ? -15.998 1.926 0.534 1.00 66.38 82 SER A CA 1
ATOM 646 C C . SER A 1 82 ? -15.873 0.472 0.091 1.00 66.38 82 SER A C 1
ATOM 648 O O . SER A 1 82 ? -14.853 0.097 -0.484 1.00 66.38 82 SER A O 1
ATOM 650 N N . ALA A 1 83 ? -16.931 -0.326 0.254 1.00 69.00 83 ALA A N 1
ATOM 651 C CA . ALA A 1 83 ? -17.001 -1.689 -0.280 1.00 69.00 83 ALA A CA 1
ATOM 652 C C . ALA A 1 83 ? -16.733 -1.757 -1.802 1.00 69.00 83 ALA A C 1
ATOM 654 O O . ALA A 1 83 ? -16.417 -2.817 -2.333 1.00 69.00 83 ALA A O 1
ATOM 655 N N .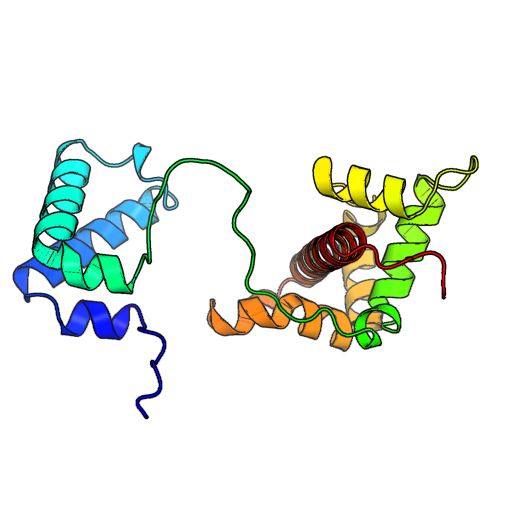 ALA A 1 84 ? -16.816 -0.627 -2.517 1.00 74.25 84 ALA A N 1
ATOM 656 C CA . ALA A 1 84 ? -16.392 -0.519 -3.911 1.00 74.25 84 ALA A CA 1
ATOM 657 C C . ALA A 1 84 ? -14.885 -0.780 -4.118 1.00 74.25 84 ALA A C 1
ATOM 659 O O . ALA A 1 84 ? -14.499 -1.254 -5.182 1.00 74.25 84 ALA A O 1
ATOM 660 N N . PHE A 1 85 ? -14.036 -0.518 -3.118 1.00 81.88 85 PHE A N 1
ATOM 661 C CA . PHE A 1 85 ? -12.595 -0.799 -3.163 1.00 81.88 85 PHE A CA 1
ATOM 662 C C . PHE A 1 85 ? -12.302 -2.294 -3.349 1.00 81.88 85 PHE A C 1
ATOM 664 O O . PHE A 1 85 ? -11.456 -2.645 -4.172 1.00 81.88 85 PHE A O 1
ATOM 671 N N . LEU A 1 86 ? -13.062 -3.159 -2.668 1.00 83.94 86 LEU A N 1
ATOM 672 C CA . LEU A 1 86 ? -12.956 -4.621 -2.772 1.00 83.94 86 LEU A CA 1
ATOM 673 C C . LEU A 1 86 ? -13.370 -5.159 -4.152 1.00 83.94 86 LEU A C 1
ATOM 675 O O . LEU A 1 86 ? -13.234 -6.339 -4.427 1.00 83.94 86 LEU A O 1
ATOM 679 N N . LYS A 1 87 ? -13.871 -4.303 -5.045 1.00 84.31 87 LYS A N 1
ATOM 680 C CA . LYS A 1 87 ? -14.246 -4.676 -6.415 1.00 84.31 87 LYS A CA 1
ATOM 681 C C . LYS A 1 87 ? -13.267 -4.152 -7.462 1.00 84.31 87 LYS A C 1
ATOM 683 O O . LYS A 1 87 ? -13.522 -4.299 -8.652 1.00 84.31 87 LYS A O 1
ATOM 688 N N . THR A 1 88 ? -12.192 -3.484 -7.042 1.00 87.44 88 THR A N 1
ATOM 689 C CA . THR A 1 88 ? -11.198 -2.939 -7.976 1.00 87.44 88 THR A CA 1
ATOM 690 C C . THR A 1 88 ? -10.289 -4.047 -8.502 1.00 87.44 88 THR A C 1
ATOM 692 O O . THR A 1 88 ? -9.913 -4.961 -7.768 1.00 87.44 88 THR A O 1
ATOM 695 N N . GLU A 1 89 ? -9.903 -3.959 -9.774 1.00 90.25 89 GLU A N 1
ATOM 696 C CA . GLU A 1 89 ? -9.047 -4.959 -10.425 1.00 90.25 89 GLU A CA 1
ATOM 697 C C . GLU A 1 89 ? -7.662 -5.000 -9.776 1.00 90.25 89 GLU A C 1
ATOM 699 O O . GLU A 1 89 ? -7.052 -6.060 -9.655 1.00 90.25 89 GLU A O 1
ATOM 704 N N . PHE A 1 90 ? -7.160 -3.845 -9.326 1.00 92.31 90 PHE A N 1
ATOM 705 C CA . PHE A 1 90 ? -5.897 -3.800 -8.598 1.00 92.31 90 PHE A CA 1
ATOM 706 C C . PHE A 1 90 ? -5.989 -4.465 -7.220 1.00 92.31 90 PHE A C 1
ATOM 708 O O . PHE A 1 90 ? -5.064 -5.175 -6.838 1.00 92.31 90 PHE A O 1
ATOM 715 N N . TYR A 1 91 ? -7.097 -4.301 -6.486 1.00 91.31 91 TYR A N 1
ATOM 716 C CA . TYR A 1 91 ? -7.316 -5.060 -5.250 1.00 91.31 91 TYR A CA 1
ATOM 717 C C . TYR A 1 91 ? -7.320 -6.567 -5.518 1.00 91.31 91 TYR A C 1
ATOM 719 O O . TYR A 1 91 ? -6.648 -7.302 -4.798 1.00 91.31 91 TYR A O 1
ATOM 727 N N . LEU A 1 92 ? -8.036 -7.023 -6.552 1.00 90.94 92 LEU A N 1
ATOM 728 C CA . LEU A 1 92 ? -8.091 -8.443 -6.903 1.00 90.94 92 LEU A CA 1
ATOM 729 C C . LEU A 1 92 ? -6.696 -8.983 -7.228 1.00 90.94 92 LEU A C 1
ATOM 731 O O . LEU A 1 92 ? -6.320 -10.031 -6.711 1.00 90.94 92 LEU A O 1
ATOM 735 N N . PHE A 1 93 ? -5.893 -8.219 -7.972 1.00 93.50 93 PHE A N 1
ATOM 736 C CA . PHE A 1 93 ? -4.485 -8.536 -8.198 1.00 93.50 93 PHE A CA 1
ATOM 737 C C . PHE A 1 93 ? -3.699 -8.656 -6.882 1.00 93.50 93 PHE A C 1
ATOM 739 O O . PHE A 1 93 ? -3.013 -9.653 -6.670 1.00 93.50 93 PHE A O 1
ATOM 746 N N . VAL A 1 94 ? -3.814 -7.683 -5.968 1.00 93.12 94 VAL A N 1
ATOM 747 C CA . VAL A 1 94 ? -3.136 -7.737 -4.659 1.00 93.12 94 VAL A CA 1
ATOM 748 C C . VAL A 1 94 ? -3.572 -8.972 -3.874 1.00 93.12 94 VAL A C 1
ATOM 750 O O . VAL A 1 94 ? -2.725 -9.713 -3.384 1.00 93.12 94 VAL A O 1
ATOM 753 N N . ARG A 1 95 ? -4.878 -9.243 -3.806 1.00 91.69 95 ARG A N 1
ATOM 754 C CA . ARG A 1 95 ? -5.440 -10.425 -3.146 1.00 91.69 95 ARG A CA 1
ATOM 755 C C . ARG A 1 95 ? -4.877 -11.717 -3.729 1.00 91.69 95 ARG A C 1
ATOM 757 O O . ARG A 1 95 ? -4.456 -12.575 -2.963 1.00 91.69 95 ARG A O 1
ATOM 764 N N . GLU A 1 96 ? -4.827 -11.856 -5.050 1.00 91.75 96 GLU A N 1
ATOM 765 C CA . GLU A 1 96 ? -4.244 -13.031 -5.708 1.00 91.75 96 GLU A CA 1
ATOM 766 C C . GLU A 1 96 ? -2.773 -13.231 -5.331 1.00 91.75 96 GLU A C 1
ATOM 768 O O . GLU A 1 96 ? -2.380 -14.353 -5.017 1.00 91.75 96 GLU A O 1
ATOM 773 N N . GLN A 1 97 ? -1.974 -12.158 -5.294 1.00 93.06 97 GLN A N 1
ATOM 774 C CA . GLN A 1 97 ? -0.571 -12.236 -4.873 1.00 93.06 97 GLN A CA 1
ATOM 775 C C . GLN A 1 97 ? -0.432 -12.672 -3.405 1.00 93.06 97 GLN A C 1
ATOM 777 O O . GLN A 1 97 ? 0.400 -13.522 -3.098 1.00 93.06 97 GLN A O 1
ATOM 782 N N . LEU A 1 98 ? -1.263 -12.137 -2.502 1.00 91.12 98 LEU A N 1
ATOM 783 C CA . LEU A 1 98 ? -1.265 -12.527 -1.085 1.00 91.12 98 LEU A CA 1
ATOM 784 C C . LEU A 1 98 ? -1.644 -14.004 -0.903 1.00 91.12 98 LEU A C 1
ATOM 786 O O . LEU A 1 98 ? -0.990 -14.731 -0.154 1.00 91.12 98 LEU A O 1
ATOM 790 N N . LEU A 1 99 ? -2.686 -14.455 -1.609 1.00 89.81 99 LEU A N 1
ATOM 791 C CA . LEU A 1 99 ? -3.144 -15.842 -1.561 1.00 89.81 99 LEU A CA 1
ATOM 792 C C . LEU A 1 99 ? -2.084 -16.805 -2.115 1.00 89.81 99 LEU A C 1
ATOM 794 O O . LEU A 1 99 ? -1.855 -17.866 -1.533 1.00 89.81 99 LEU A O 1
ATOM 798 N N . ALA A 1 100 ? -1.441 -16.437 -3.225 1.00 88.88 100 ALA A N 1
ATOM 799 C CA . ALA A 1 100 ? -0.421 -17.251 -3.877 1.00 88.88 100 ALA A CA 1
ATOM 800 C C . ALA A 1 100 ? 0.856 -17.402 -3.039 1.00 88.88 100 ALA A C 1
ATOM 802 O O . ALA A 1 100 ? 1.499 -18.443 -3.118 1.00 88.88 100 ALA A O 1
ATOM 803 N N . GLU A 1 101 ? 1.215 -16.400 -2.237 1.00 88.31 101 GLU A N 1
ATOM 804 C CA . GLU A 1 101 ? 2.406 -16.467 -1.384 1.00 88.31 101 GLU A CA 1
ATOM 805 C C . GLU A 1 101 ? 2.127 -17.208 -0.066 1.00 88.31 101 GLU A C 1
ATOM 807 O O . GLU A 1 101 ? 2.922 -18.044 0.363 1.00 88.31 101 GLU A O 1
ATOM 812 N N . TRP A 1 102 ? 0.988 -16.936 0.584 1.00 84.31 102 TRP A N 1
ATOM 813 C CA . TRP A 1 102 ? 0.779 -17.337 1.984 1.00 84.31 102 TRP A CA 1
ATOM 814 C C . TRP A 1 102 ? -0.408 -18.261 2.243 1.00 84.31 102 TRP A C 1
ATOM 816 O O . TRP A 1 102 ? -0.441 -18.934 3.275 1.00 84.31 102 TRP A O 1
ATOM 826 N N . CYS A 1 103 ? -1.363 -18.370 1.321 1.00 82.19 103 CYS A N 1
ATOM 827 C CA . CYS A 1 103 ? -2.557 -19.197 1.527 1.00 82.19 103 CYS A CA 1
ATOM 828 C C . CYS A 1 103 ? -2.454 -20.593 0.891 1.00 82.19 103 CYS A C 1
ATOM 830 O O . CYS A 1 103 ? -3.362 -21.408 1.051 1.00 82.19 103 CYS A O 1
ATOM 832 N N . VAL A 1 104 ? -1.329 -20.928 0.245 1.00 75.25 104 VAL A N 1
ATOM 833 C CA . VAL A 1 104 ? -1.090 -22.224 -0.433 1.00 75.25 104 VAL A CA 1
ATOM 834 C C . VAL A 1 104 ? -1.172 -23.428 0.519 1.00 75.25 104 VAL A C 1
ATOM 836 O O . VAL A 1 104 ? -1.428 -24.553 0.089 1.00 75.25 104 VAL A O 1
ATOM 839 N N . HIS A 1 105 ? -0.991 -23.215 1.825 1.00 71.38 105 HIS A N 1
ATOM 840 C CA . HIS A 1 105 ? -1.070 -24.260 2.855 1.00 71.38 105 HIS A CA 1
ATOM 841 C C . HIS A 1 105 ? -2.261 -24.094 3.812 1.00 71.38 105 HIS A C 1
ATOM 843 O O . HIS A 1 105 ? -2.255 -24.655 4.904 1.00 71.38 105 HIS A O 1
ATOM 849 N N . GLY A 1 106 ? -3.293 -23.347 3.403 1.00 66.44 106 GLY A N 1
ATOM 850 C CA . GLY A 1 106 ? -4.504 -23.140 4.205 1.00 66.44 106 GLY A CA 1
ATOM 851 C C . GLY A 1 106 ? -4.441 -21.949 5.166 1.00 66.44 106 GLY A C 1
ATOM 852 O O . GLY A 1 106 ? -5.251 -21.878 6.085 1.00 66.44 106 GLY A O 1
ATOM 853 N N . GLY A 1 107 ? -3.496 -21.022 4.966 1.00 77.88 107 GLY A N 1
ATOM 854 C CA . GLY A 1 107 ? -3.479 -19.734 5.667 1.00 77.88 107 GLY A CA 1
ATOM 855 C C . GLY A 1 107 ? -4.666 -18.851 5.268 1.00 77.88 107 GLY A C 1
ATOM 856 O O . GLY A 1 107 ? -5.169 -18.955 4.147 1.00 77.88 107 GLY A O 1
ATOM 857 N N . SER A 1 108 ? -5.115 -17.977 6.172 1.00 86.88 108 SER A N 1
ATOM 858 C CA . SER A 1 108 ? -6.199 -17.032 5.888 1.00 86.88 108 SER A CA 1
ATOM 859 C C . SER A 1 108 ? -5.685 -15.794 5.142 1.00 86.88 108 SER A C 1
ATOM 861 O O . SER A 1 108 ? -4.520 -15.409 5.267 1.00 86.88 108 SER A O 1
ATOM 863 N N . LEU A 1 109 ? -6.561 -15.148 4.365 1.00 87.88 109 LEU A N 1
ATOM 864 C CA . LEU A 1 109 ? -6.229 -13.875 3.716 1.00 87.88 109 LEU A CA 1
ATOM 865 C C . LEU A 1 109 ? -5.961 -12.773 4.752 1.00 87.88 109 LEU A C 1
ATOM 867 O O . LEU A 1 109 ? -5.112 -11.918 4.524 1.00 87.88 109 LEU A O 1
ATOM 871 N N . GLU A 1 110 ? -6.656 -12.804 5.889 1.00 89.31 110 GLU A N 1
ATOM 872 C CA . GLU A 1 110 ? -6.470 -11.840 6.976 1.00 89.31 110 GLU A CA 1
ATOM 873 C C . GLU A 1 110 ? -5.054 -11.926 7.555 1.00 89.31 110 GLU A C 1
ATOM 875 O O . GLU A 1 110 ? -4.355 -10.915 7.618 1.00 89.31 110 GLU A O 1
ATOM 880 N N . ASP A 1 111 ? -4.583 -13.137 7.868 1.00 87.38 111 ASP A N 1
ATOM 881 C CA . ASP A 1 111 ? -3.220 -13.360 8.362 1.00 87.38 111 ASP A CA 1
ATOM 882 C C . ASP A 1 111 ? -2.171 -12.922 7.333 1.00 87.38 111 ASP A C 1
ATOM 884 O O . ASP A 1 111 ? -1.169 -12.295 7.685 1.00 87.38 111 ASP A O 1
ATOM 888 N N . ALA A 1 112 ? -2.416 -13.202 6.047 1.00 89.94 112 ALA A N 1
ATOM 889 C CA . ALA A 1 112 ? -1.539 -12.782 4.960 1.00 89.94 112 ALA A CA 1
ATOM 890 C C . ALA A 1 112 ? -1.448 -11.250 4.856 1.00 89.94 112 ALA A C 1
ATOM 892 O O . ALA A 1 112 ? -0.350 -10.708 4.729 1.00 89.94 112 ALA A O 1
ATOM 893 N N . VAL A 1 113 ? -2.578 -10.537 4.957 1.00 90.06 113 VAL A N 1
ATOM 894 C CA . VAL A 1 113 ? -2.617 -9.064 4.960 1.00 90.06 113 VAL A CA 1
ATOM 895 C C . VAL A 1 113 ? -1.868 -8.503 6.166 1.00 90.06 113 VAL A C 1
ATOM 897 O O . VAL A 1 113 ? -1.027 -7.619 5.994 1.00 90.06 113 VAL A O 1
ATOM 900 N N . LEU A 1 114 ? -2.141 -9.012 7.373 1.00 88.94 114 LEU A N 1
ATOM 901 C CA . LEU A 1 114 ? -1.493 -8.556 8.605 1.00 88.94 114 LEU A CA 1
ATOM 902 C C . LEU A 1 114 ? 0.024 -8.743 8.526 1.00 88.94 114 LEU A C 1
ATOM 904 O O . LEU A 1 114 ? 0.785 -7.811 8.796 1.00 88.94 114 LEU A O 1
ATOM 908 N N . HIS A 1 115 ? 0.468 -9.921 8.090 1.00 87.50 115 HIS A N 1
ATOM 909 C CA . HIS A 1 115 ? 1.884 -10.222 7.937 1.00 87.50 115 HIS A CA 1
ATOM 910 C C . HIS A 1 115 ? 2.540 -9.347 6.858 1.00 87.50 115 HIS A C 1
ATOM 912 O O . HIS A 1 115 ? 3.577 -8.727 7.110 1.00 87.50 115 HIS A O 1
ATOM 918 N N . ALA A 1 116 ? 1.926 -9.233 5.675 1.00 88.88 116 ALA A N 1
ATOM 919 C CA . ALA A 1 116 ? 2.434 -8.405 4.583 1.00 88.88 116 ALA A CA 1
ATOM 920 C C . ALA A 1 116 ? 2.561 -6.931 4.990 1.00 88.88 116 ALA A C 1
ATOM 922 O O . ALA A 1 116 ? 3.556 -6.280 4.665 1.00 88.88 116 ALA A O 1
ATOM 923 N N . PHE A 1 117 ? 1.580 -6.415 5.733 1.00 88.31 117 PHE A N 1
ATOM 924 C CA . PHE A 1 117 ? 1.581 -5.047 6.232 1.00 88.31 117 PHE A CA 1
ATOM 925 C C . PHE A 1 117 ? 2.695 -4.815 7.263 1.00 88.31 117 PHE A C 1
ATOM 927 O O . PHE A 1 117 ? 3.491 -3.887 7.109 1.00 88.31 117 PHE A O 1
ATOM 934 N N . GLN A 1 118 ? 2.815 -5.687 8.269 1.00 87.69 118 GLN A N 1
ATOM 935 C CA . GLN A 1 118 ? 3.833 -5.574 9.321 1.00 87.69 118 GLN A CA 1
ATOM 936 C C . GLN A 1 118 ? 5.261 -5.680 8.773 1.00 87.69 118 GLN A C 1
ATOM 938 O O . GLN A 1 118 ? 6.141 -4.920 9.179 1.00 87.69 118 GLN A O 1
ATOM 943 N N . GLN A 1 119 ? 5.485 -6.590 7.822 1.00 87.75 119 GLN A N 1
ATOM 944 C CA . GLN A 1 119 ? 6.802 -6.820 7.225 1.00 87.75 119 GLN A CA 1
ATOM 945 C C . GLN A 1 119 ? 7.109 -5.889 6.048 1.00 87.75 119 GLN A C 1
ATOM 947 O O . GLN A 1 119 ? 8.192 -5.975 5.471 1.00 87.75 119 GLN A O 1
ATOM 952 N N . LYS A 1 120 ? 6.176 -4.999 5.677 1.00 87.50 120 LYS A N 1
ATOM 953 C CA . LYS A 1 120 ? 6.271 -4.156 4.473 1.00 87.50 120 LYS A CA 1
ATOM 954 C C . LYS A 1 120 ? 6.618 -4.990 3.235 1.00 87.50 120 LYS A C 1
ATOM 956 O O . LYS A 1 120 ? 7.465 -4.605 2.427 1.00 87.50 120 LYS A O 1
ATOM 961 N N . TRP A 1 121 ? 5.989 -6.156 3.119 1.00 91.31 121 TRP A N 1
ATOM 962 C CA . TRP A 1 121 ? 6.301 -7.105 2.064 1.00 91.31 121 TRP A CA 1
ATOM 963 C C . TRP A 1 121 ? 5.905 -6.562 0.695 1.00 91.31 121 TRP A C 1
ATOM 965 O O . TRP A 1 121 ? 4.862 -5.921 0.524 1.00 91.31 121 TRP A O 1
ATOM 975 N N . LEU A 1 122 ? 6.750 -6.875 -0.281 1.00 90.00 122 LEU A N 1
ATOM 976 C CA . LEU A 1 122 ? 6.567 -6.537 -1.676 1.00 90.00 122 LEU A CA 1
ATOM 977 C C . LEU A 1 122 ? 6.833 -7.797 -2.518 1.00 90.00 122 LEU A C 1
ATOM 979 O O . LEU A 1 122 ? 7.922 -8.366 -2.392 1.00 90.00 122 LEU A O 1
ATOM 983 N N . PRO A 1 123 ? 5.894 -8.224 -3.379 1.00 90.75 123 PRO A N 1
ATOM 984 C CA . PRO A 1 123 ? 6.093 -9.397 -4.219 1.00 90.75 123 PRO A CA 1
ATOM 985 C C . PRO A 1 123 ? 7.242 -9.196 -5.211 1.00 90.75 123 PRO A C 1
ATOM 987 O O . PRO A 1 123 ? 7.474 -8.088 -5.703 1.00 90.75 123 PRO A O 1
ATOM 990 N N . GLU A 1 124 ? 7.945 -10.283 -5.541 1.00 89.88 124 GLU A N 1
ATOM 991 C CA . GLU A 1 124 ? 9.125 -10.256 -6.424 1.00 89.88 124 GLU A CA 1
ATOM 992 C C . GLU A 1 124 ? 8.826 -9.630 -7.793 1.00 89.88 124 GLU A C 1
ATOM 994 O O . GLU A 1 124 ? 9.648 -8.882 -8.320 1.00 89.88 124 GLU A O 1
ATOM 999 N N . ILE A 1 125 ? 7.619 -9.846 -8.331 1.00 90.75 125 ILE A N 1
ATOM 1000 C CA . ILE A 1 125 ? 7.183 -9.258 -9.606 1.00 90.75 125 ILE A CA 1
ATOM 1001 C C . ILE A 1 125 ? 7.232 -7.722 -9.600 1.00 90.75 125 ILE A C 1
ATOM 1003 O O . ILE A 1 125 ? 7.481 -7.112 -10.633 1.00 90.75 125 ILE A O 1
ATOM 1007 N N . LEU A 1 126 ? 7.065 -7.080 -8.437 1.00 91.12 126 LEU A N 1
ATOM 1008 C CA . LEU A 1 126 ? 7.112 -5.619 -8.312 1.00 91.12 126 LEU A CA 1
ATOM 1009 C C . LEU A 1 126 ? 8.537 -5.067 -8.182 1.00 91.12 126 LEU A C 1
ATOM 1011 O O . LEU A 1 126 ? 8.746 -3.850 -8.215 1.00 91.12 126 LEU A O 1
ATOM 1015 N N . LYS A 1 127 ? 9.545 -5.937 -8.057 1.00 89.62 127 LYS A N 1
ATOM 1016 C CA . LYS A 1 127 ? 10.953 -5.529 -8.133 1.00 89.62 127 LYS A CA 1
ATOM 1017 C C . LYS A 1 127 ? 11.412 -5.343 -9.576 1.00 89.62 127 LYS A C 1
ATOM 1019 O O . LYS A 1 127 ? 12.345 -4.566 -9.796 1.00 89.62 127 LYS A O 1
ATOM 1024 N N . ASP A 1 128 ? 10.745 -5.984 -10.533 1.00 92.50 128 ASP A N 1
ATOM 1025 C CA . ASP A 1 128 ? 10.994 -5.827 -11.963 1.00 92.50 128 ASP A CA 1
ATOM 1026 C C . ASP A 1 128 ? 10.303 -4.566 -12.508 1.00 92.50 128 ASP A C 1
ATOM 1028 O O . ASP A 1 128 ? 9.128 -4.296 -12.255 1.00 92.50 128 ASP A O 1
ATOM 1032 N N . GLU A 1 129 ? 11.058 -3.744 -13.234 1.00 89.81 129 GLU A N 1
ATOM 1033 C CA . GLU A 1 129 ? 10.541 -2.485 -13.768 1.00 89.81 129 GLU A CA 1
ATOM 1034 C C . GLU A 1 129 ? 9.571 -2.698 -14.936 1.00 89.81 129 GLU A C 1
ATOM 1036 O O . GLU A 1 129 ? 8.550 -2.017 -15.015 1.00 89.81 129 GLU A O 1
ATOM 1041 N N . VAL A 1 130 ? 9.847 -3.659 -15.818 1.00 92.56 130 VAL A N 1
ATOM 1042 C CA . VAL A 1 130 ? 9.016 -3.960 -16.989 1.00 92.56 130 VAL A CA 1
ATOM 1043 C C . VAL A 1 130 ? 7.667 -4.519 -16.547 1.00 92.56 130 VAL A C 1
ATOM 1045 O O . VAL A 1 130 ? 6.628 -4.116 -17.073 1.00 92.56 130 VAL A O 1
ATOM 1048 N N . GLU A 1 131 ? 7.659 -5.401 -15.550 1.00 92.75 131 GLU A N 1
ATOM 1049 C CA . GLU A 1 131 ? 6.417 -5.921 -14.977 1.00 92.75 131 GLU A CA 1
ATOM 1050 C C . GLU A 1 131 ? 5.616 -4.823 -14.271 1.00 92.75 131 GLU A C 1
ATOM 1052 O O . GLU A 1 131 ? 4.417 -4.686 -14.522 1.00 92.75 131 GLU A O 1
ATOM 1057 N N . CYS A 1 132 ? 6.267 -3.949 -13.499 1.00 91.38 132 CYS A N 1
ATOM 1058 C CA . CYS A 1 132 ? 5.615 -2.766 -12.933 1.00 91.38 132 CYS A CA 1
ATOM 1059 C C . CYS A 1 132 ? 4.976 -1.872 -14.007 1.00 91.38 132 CYS A C 1
ATOM 1061 O O . CYS A 1 132 ? 3.858 -1.395 -13.823 1.00 91.38 132 CYS A O 1
ATOM 1063 N N . GLN A 1 133 ? 5.625 -1.666 -15.156 1.00 90.38 133 GLN A N 1
ATOM 1064 C CA . GLN A 1 133 ? 5.034 -0.895 -16.254 1.00 90.38 133 GLN A CA 1
ATOM 1065 C C . GLN A 1 133 ? 3.780 -1.567 -16.834 1.00 90.38 133 GLN A C 1
ATOM 1067 O O . GLN A 1 133 ? 2.802 -0.873 -17.129 1.00 90.38 133 GLN A O 1
ATOM 1072 N N . LYS A 1 134 ? 3.780 -2.899 -16.977 1.00 93.00 134 LYS A N 1
ATOM 1073 C CA . LYS A 1 134 ? 2.611 -3.667 -17.441 1.00 93.00 134 LYS A CA 1
ATOM 1074 C C . LYS A 1 134 ? 1.462 -3.598 -16.438 1.00 93.00 134 LYS A C 1
ATOM 1076 O O . LYS A 1 134 ? 0.324 -3.341 -16.830 1.00 93.00 134 LYS A O 1
ATOM 1081 N N . ILE A 1 135 ? 1.763 -3.780 -15.152 1.00 93.56 135 ILE A N 1
ATOM 1082 C CA . ILE A 1 135 ? 0.791 -3.696 -14.055 1.00 93.56 135 ILE A CA 1
ATOM 1083 C C . ILE A 1 135 ? 0.193 -2.291 -14.002 1.00 93.56 135 ILE A C 1
ATOM 1085 O O . ILE A 1 135 ? -1.028 -2.149 -13.963 1.00 93.56 135 ILE A O 1
ATOM 1089 N N . PHE A 1 136 ? 1.030 -1.253 -14.095 1.00 91.62 136 PHE A N 1
ATOM 1090 C CA . PHE A 1 136 ? 0.570 0.130 -14.157 1.00 91.62 136 PHE A CA 1
ATOM 1091 C C . PHE A 1 136 ? -0.377 0.359 -15.335 1.00 91.62 136 PHE A C 1
ATOM 1093 O O . PHE A 1 136 ? -1.457 0.903 -15.145 1.00 91.62 136 PHE A O 1
ATOM 1100 N N . ALA A 1 137 ? -0.018 -0.085 -16.543 1.00 91.06 137 ALA A N 1
ATOM 1101 C CA . ALA A 1 137 ? -0.868 0.085 -17.721 1.00 91.06 137 ALA A CA 1
ATOM 1102 C C . ALA A 1 137 ? -2.215 -0.649 -17.589 1.00 91.06 137 ALA A C 1
ATOM 1104 O O . ALA A 1 137 ? -3.248 -0.120 -17.997 1.00 91.06 137 ALA A O 1
ATOM 1105 N N . ARG A 1 138 ? -2.219 -1.850 -16.994 1.00 92.69 138 ARG A N 1
ATOM 1106 C CA . ARG A 1 138 ? -3.434 -2.650 -16.782 1.00 92.69 138 ARG A CA 1
ATOM 1107 C C . ARG A 1 138 ? -4.353 -2.057 -15.711 1.00 92.69 138 ARG A C 1
ATOM 1109 O O . ARG A 1 138 ? -5.569 -2.098 -15.869 1.00 92.69 138 ARG A O 1
ATOM 1116 N N . HIS A 1 139 ? -3.779 -1.501 -14.647 1.00 91.75 139 HIS A N 1
ATOM 1117 C CA . HIS A 1 139 ? -4.500 -1.064 -13.448 1.00 91.75 139 HIS A CA 1
ATOM 1118 C C . HIS A 1 139 ? -4.413 0.448 -13.200 1.00 91.75 139 HIS A C 1
ATOM 1120 O O . HIS A 1 139 ? -4.577 0.908 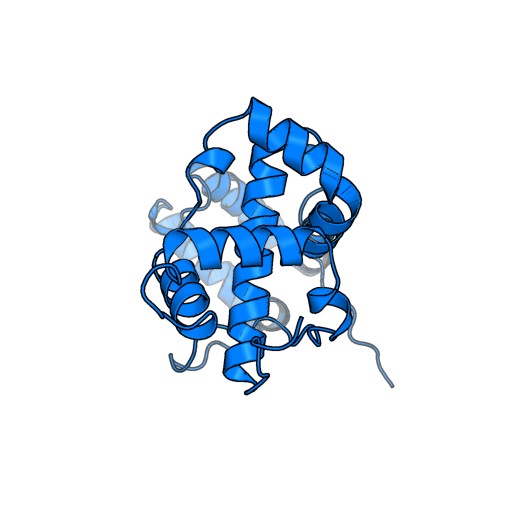-12.071 1.00 91.75 139 HIS A O 1
ATOM 1126 N N . GLN A 1 140 ? -4.161 1.234 -14.249 1.00 88.81 140 GLN A N 1
ATOM 1127 C CA . GLN A 1 140 ? -3.816 2.653 -14.134 1.00 88.81 140 GLN A CA 1
ATOM 1128 C C . GLN A 1 140 ? -4.814 3.438 -13.276 1.00 88.81 140 GLN A C 1
ATOM 1130 O O . GLN A 1 140 ? -4.415 4.155 -12.362 1.00 88.81 140 GLN A O 1
ATOM 1135 N N . ARG A 1 141 ? -6.117 3.280 -13.536 1.00 87.31 141 ARG A N 1
ATOM 1136 C CA . ARG A 1 141 ? -7.172 4.019 -12.823 1.00 87.31 141 ARG A CA 1
ATOM 1137 C C . ARG A 1 141 ? -7.177 3.721 -11.326 1.00 87.31 141 ARG A C 1
ATOM 1139 O O . ARG A 1 141 ? -7.272 4.647 -10.526 1.00 87.31 141 ARG A O 1
ATOM 1146 N N . ASP A 1 142 ? -7.043 2.452 -10.963 1.00 87.88 142 ASP A N 1
ATOM 1147 C CA . ASP A 1 142 ? -7.076 2.003 -9.572 1.00 87.88 142 ASP A CA 1
ATOM 1148 C C . ASP A 1 142 ? -5.818 2.455 -8.822 1.00 87.88 142 ASP A C 1
ATOM 1150 O O . ASP A 1 142 ? -5.905 2.936 -7.693 1.00 87.88 142 ASP A O 1
ATOM 1154 N N . ILE A 1 143 ? -4.653 2.371 -9.473 1.00 87.81 143 ILE A N 1
ATOM 1155 C CA . ILE A 1 143 ? -3.366 2.833 -8.935 1.00 87.81 143 ILE A CA 1
ATOM 1156 C C . ILE A 1 143 ? -3.378 4.349 -8.729 1.00 87.81 143 ILE A C 1
ATOM 1158 O O . ILE A 1 143 ? -2.962 4.844 -7.681 1.00 87.81 143 ILE A O 1
ATOM 1162 N N . GLU A 1 144 ? -3.879 5.107 -9.703 1.00 85.94 144 GLU A N 1
ATOM 1163 C CA . GLU A 1 144 ? -4.014 6.556 -9.577 1.00 85.94 144 GLU A CA 1
ATOM 1164 C C . GLU A 1 144 ? -5.006 6.949 -8.479 1.00 85.94 144 GLU A C 1
ATOM 1166 O O . GLU A 1 144 ? -4.736 7.887 -7.728 1.00 85.94 144 GLU A O 1
ATOM 1171 N N . ALA A 1 145 ? -6.120 6.223 -8.347 1.00 83.62 145 ALA A N 1
ATOM 1172 C CA . ALA A 1 145 ? -7.095 6.437 -7.283 1.00 83.62 145 ALA A CA 1
ATOM 1173 C C . ALA A 1 145 ? -6.518 6.097 -5.900 1.00 83.62 145 ALA A C 1
ATOM 1175 O O . ALA A 1 145 ? -6.726 6.844 -4.943 1.00 83.62 145 AL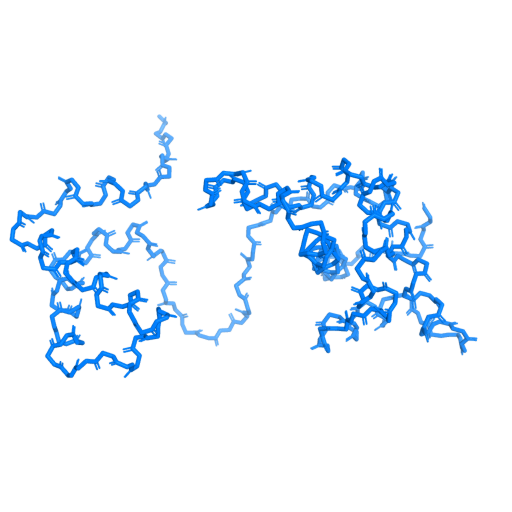A A O 1
ATOM 1176 N N . ALA A 1 146 ? -5.753 5.007 -5.780 1.00 82.50 146 ALA A N 1
ATOM 1177 C CA . ALA A 1 146 ? -5.052 4.652 -4.549 1.00 82.50 146 ALA A CA 1
ATOM 1178 C C . ALA A 1 146 ? -4.049 5.744 -4.147 1.00 82.50 146 ALA A C 1
ATOM 1180 O O . ALA A 1 146 ? -3.999 6.145 -2.987 1.00 82.50 146 ALA A O 1
ATOM 1181 N N . ASN A 1 147 ? -3.326 6.302 -5.116 1.00 82.75 147 ASN A N 1
ATOM 1182 C CA . ASN A 1 147 ? -2.328 7.345 -4.889 1.00 82.75 147 ASN A CA 1
ATOM 1183 C C . ASN A 1 147 ? -2.902 8.777 -4.866 1.00 82.75 147 ASN A C 1
ATOM 1185 O O . ASN A 1 147 ? -2.137 9.739 -4.754 1.00 82.75 147 ASN A O 1
ATOM 1189 N N . ALA A 1 148 ? -4.227 8.953 -4.948 1.00 75.56 148 ALA A N 1
ATOM 1190 C CA . ALA A 1 148 ? -4.864 10.266 -5.081 1.00 75.56 148 ALA A CA 1
ATOM 1191 C C . ALA A 1 148 ? -4.543 11.219 -3.916 1.00 75.56 148 ALA A C 1
ATOM 1193 O O . ALA A 1 148 ? -4.367 12.416 -4.139 1.00 75.56 148 ALA A O 1
ATOM 1194 N N . PHE A 1 149 ? -4.365 10.693 -2.698 1.00 64.38 149 PHE A N 1
ATOM 1195 C CA . PHE A 1 149 ? -3.993 11.490 -1.520 1.00 64.38 149 PHE A CA 1
ATOM 1196 C C . PHE A 1 149 ? -2.613 12.166 -1.643 1.00 64.38 149 PHE A C 1
ATOM 1198 O O . PHE A 1 149 ? -2.326 13.114 -0.917 1.00 64.38 149 PHE A O 1
ATOM 1205 N N . ARG A 1 150 ? -1.736 11.693 -2.545 1.00 60.62 150 ARG A N 1
ATOM 1206 C CA . ARG A 1 150 ? -0.418 12.307 -2.787 1.00 60.62 150 ARG A CA 1
ATOM 1207 C C . ARG A 1 150 ? -0.461 13.398 -3.851 1.00 60.62 150 ARG A C 1
ATOM 1209 O O . ARG A 1 150 ? 0.310 14.346 -3.730 1.00 60.62 150 ARG A O 1
ATOM 1216 N N . LYS A 1 151 ? -1.382 13.322 -4.825 1.00 55.50 151 LYS A N 1
ATOM 1217 C CA . LYS A 1 151 ? -1.599 14.400 -5.815 1.00 55.50 151 LYS A CA 1
ATOM 1218 C C . LYS A 1 151 ? -2.010 15.721 -5.143 1.00 55.50 151 LYS A C 1
ATOM 1220 O O . LYS A 1 151 ? -1.805 16.777 -5.721 1.00 55.50 151 LYS A O 1
ATOM 1225 N N . SER A 1 152 ? -2.557 15.672 -3.923 1.00 51.94 152 SER A N 1
ATOM 1226 C CA . SER A 1 152 ? -2.880 16.860 -3.122 1.00 51.94 152 SER A CA 1
ATOM 1227 C C . SER A 1 152 ? -1.725 17.400 -2.265 1.00 51.94 152 SER A C 1
ATOM 1229 O O . SER A 1 152 ? -1.881 18.465 -1.677 1.00 51.94 152 SER A O 1
ATOM 1231 N N . VAL A 1 153 ? -0.599 16.680 -2.144 1.00 51.16 153 VAL A N 1
ATOM 1232 C CA . VAL A 1 153 ? 0.514 17.019 -1.224 1.00 51.16 153 VAL A CA 1
ATOM 1233 C C . VAL A 1 153 ? 1.825 17.326 -1.959 1.00 51.16 153 VAL A C 1
ATOM 1235 O O . VAL A 1 153 ? 2.624 18.123 -1.476 1.00 51.16 153 VAL A O 1
ATOM 1238 N N . GLN A 1 154 ? 2.059 16.722 -3.123 1.00 48.41 154 GLN A N 1
ATOM 1239 C CA . GLN A 1 154 ? 3.156 17.072 -4.029 1.00 48.41 154 GLN A CA 1
ATOM 1240 C C . GLN A 1 154 ? 2.551 17.534 -5.351 1.00 48.41 154 GLN A C 1
ATOM 1242 O O . GLN A 1 154 ? 1.621 16.882 -5.823 1.00 48.41 154 GLN A O 1
ATOM 1247 N N . ASP A 1 155 ? 3.079 18.619 -5.932 1.00 47.66 155 ASP A N 1
ATOM 1248 C CA . ASP A 1 155 ? 2.724 19.106 -7.273 1.00 47.66 155 ASP A CA 1
ATOM 1249 C C . ASP A 1 155 ? 2.643 17.914 -8.245 1.00 47.66 155 ASP A C 1
ATOM 1251 O O . ASP A 1 155 ? 3.644 17.263 -8.552 1.00 47.66 155 ASP A O 1
ATOM 1255 N N . GLY A 1 156 ? 1.406 17.551 -8.603 1.00 47.50 156 GLY A N 1
ATOM 1256 C CA . GLY A 1 156 ? 0.959 16.189 -8.927 1.00 47.50 156 GLY A CA 1
ATOM 1257 C C . GLY A 1 156 ? 1.461 15.543 -10.223 1.00 47.50 156 GLY A C 1
ATOM 1258 O O . GLY A 1 156 ? 0.814 14.609 -10.698 1.00 47.50 156 GLY A O 1
ATOM 1259 N N . GLU A 1 157 ? 2.582 15.990 -10.785 1.00 46.75 157 GLU A N 1
ATOM 1260 C CA . GLU A 1 157 ? 3.124 15.504 -12.063 1.00 46.75 157 GLU A CA 1
ATOM 1261 C C . GLU A 1 157 ? 4.220 14.432 -11.894 1.00 46.75 157 GLU A C 1
ATOM 1263 O O . GLU A 1 157 ? 4.265 13.476 -12.666 1.00 46.75 157 GLU A O 1
ATOM 1268 N N . ALA A 1 158 ? 5.032 14.486 -10.831 1.00 46.78 158 ALA A N 1
ATOM 1269 C CA . ALA A 1 158 ? 6.242 13.656 -10.709 1.00 46.78 158 ALA A CA 1
ATOM 1270 C C . ALA A 1 158 ? 6.007 12.139 -10.496 1.00 46.78 158 ALA A C 1
ATOM 1272 O O . ALA A 1 158 ? 6.914 11.339 -10.703 1.00 46.78 158 ALA A O 1
ATOM 1273 N N . ILE A 1 159 ? 4.813 11.703 -10.071 1.00 51.62 159 ILE A N 1
ATOM 1274 C CA . ILE A 1 159 ? 4.532 10.275 -9.785 1.00 51.62 159 ILE A CA 1
ATOM 1275 C C . ILE A 1 159 ? 4.089 9.517 -11.046 1.00 51.62 159 ILE A C 1
ATOM 1277 O O . ILE A 1 159 ? 4.265 8.305 -11.125 1.00 51.62 159 ILE A O 1
ATOM 1281 N N . VAL A 1 160 ? 3.536 10.211 -12.048 1.00 53.50 160 VAL A N 1
ATOM 1282 C CA . VAL A 1 160 ? 3.159 9.574 -13.323 1.00 53.50 160 VAL A CA 1
ATOM 1283 C C . VAL A 1 160 ? 4.408 9.174 -14.121 1.00 53.50 160 VAL A C 1
ATOM 1285 O O . VAL A 1 160 ? 4.361 8.223 -14.901 1.00 53.50 160 VAL A O 1
ATOM 1288 N N . GLU A 1 161 ? 5.536 9.850 -13.886 1.00 61.31 161 GLU A N 1
ATOM 1289 C CA . GLU A 1 161 ? 6.806 9.559 -14.555 1.00 61.31 161 GLU A CA 1
ATOM 1290 C C . GLU A 1 161 ? 7.468 8.265 -14.047 1.00 61.31 161 GLU A C 1
ATOM 1292 O O . GLU A 1 161 ? 8.031 7.524 -14.852 1.00 61.31 161 GLU A O 1
ATOM 1297 N N . ASP A 1 162 ? 7.323 7.920 -12.758 1.00 80.06 162 ASP A N 1
ATOM 1298 C CA . ASP A 1 162 ? 7.846 6.668 -12.187 1.00 80.06 162 ASP A CA 1
ATOM 1299 C C . ASP A 1 162 ? 6.725 5.653 -11.896 1.00 80.06 162 ASP A C 1
ATOM 1301 O O . ASP A 1 162 ? 6.168 5.552 -10.796 1.00 80.06 162 ASP A O 1
ATOM 1305 N N . LYS A 1 163 ? 6.422 4.842 -12.915 1.00 84.75 163 LYS A N 1
ATOM 1306 C CA . LYS A 1 163 ? 5.407 3.777 -12.860 1.00 84.75 163 LYS A CA 1
ATOM 1307 C C . LYS A 1 163 ? 5.706 2.725 -11.790 1.00 84.75 163 LYS A C 1
ATOM 1309 O O . LYS A 1 163 ? 4.772 2.191 -11.196 1.00 84.75 163 LYS A O 1
ATOM 1314 N N . LYS A 1 164 ? 6.981 2.426 -11.523 1.00 88.31 164 LYS A N 1
ATOM 1315 C CA . LYS A 1 164 ? 7.381 1.442 -10.507 1.00 88.31 164 LYS A CA 1
ATOM 1316 C C . LYS A 1 164 ? 7.067 1.962 -9.112 1.00 88.31 164 LYS A C 1
ATOM 1318 O O . LYS A 1 164 ? 6.446 1.257 -8.315 1.00 88.31 164 LYS A O 1
ATOM 1323 N N . MET A 1 165 ? 7.418 3.217 -8.847 1.00 86.75 165 MET A N 1
ATOM 1324 C CA . MET A 1 165 ? 7.049 3.897 -7.609 1.00 86.75 165 MET A CA 1
ATOM 1325 C C . MET A 1 165 ? 5.527 3.970 -7.445 1.00 86.75 165 MET A C 1
ATOM 1327 O O . MET A 1 165 ? 5.009 3.663 -6.372 1.00 86.75 165 MET A O 1
ATOM 1331 N N . ALA A 1 166 ? 4.792 4.324 -8.504 1.00 87.62 166 ALA A N 1
ATOM 1332 C CA . ALA A 1 166 ? 3.335 4.412 -8.459 1.00 87.62 166 ALA A CA 1
ATOM 1333 C C . ALA A 1 166 ? 2.674 3.071 -8.090 1.00 87.62 166 ALA A C 1
ATOM 1335 O O . ALA A 1 166 ? 1.793 3.043 -7.226 1.00 87.62 166 ALA A O 1
ATOM 1336 N N . VAL A 1 167 ? 3.122 1.963 -8.691 1.00 90.81 167 VAL A N 1
ATOM 1337 C CA . VAL A 1 167 ? 2.626 0.613 -8.373 1.00 90.81 167 VAL A CA 1
ATOM 1338 C C . VAL A 1 167 ? 2.982 0.219 -6.940 1.00 90.81 167 VAL A C 1
ATOM 1340 O O . VAL A 1 167 ? 2.110 -0.245 -6.208 1.00 90.81 167 VAL A O 1
ATOM 1343 N N . GLY A 1 168 ? 4.226 0.447 -6.505 1.00 90.50 168 GLY A N 1
ATOM 1344 C CA . GLY A 1 168 ? 4.654 0.136 -5.138 1.00 90.50 168 GLY A CA 1
ATOM 1345 C C . GLY A 1 168 ? 3.869 0.916 -4.076 1.00 90.50 168 GLY A C 1
ATOM 1346 O O . GLY A 1 168 ? 3.454 0.362 -3.062 1.00 90.50 168 GLY A O 1
ATOM 1347 N N . LEU A 1 169 ? 3.585 2.194 -4.318 1.00 88.75 169 LEU A N 1
ATOM 1348 C CA . LEU A 1 169 ? 2.764 3.002 -3.414 1.00 88.75 169 LEU A CA 1
ATOM 1349 C C . LEU A 1 169 ? 1.303 2.549 -3.387 1.00 88.75 169 LEU A C 1
ATOM 1351 O O . LEU A 1 169 ? 0.706 2.463 -2.310 1.00 88.75 169 LEU A O 1
ATOM 1355 N N . ALA A 1 170 ? 0.734 2.221 -4.548 1.00 90.69 170 ALA A N 1
ATOM 1356 C CA . ALA A 1 170 ? -0.618 1.686 -4.618 1.00 90.69 170 ALA A CA 1
ATOM 1357 C C . ALA A 1 170 ? -0.716 0.338 -3.895 1.00 90.69 170 ALA A C 1
ATOM 1359 O O . ALA A 1 170 ? -1.702 0.099 -3.198 1.00 90.69 170 ALA A O 1
ATOM 1360 N N . TRP A 1 171 ? 0.316 -0.507 -3.991 1.00 93.69 171 TRP A N 1
ATOM 1361 C CA . TRP A 1 171 ? 0.424 -1.762 -3.248 1.00 93.69 171 TRP A CA 1
ATOM 1362 C C . TRP A 1 171 ? 0.307 -1.529 -1.738 1.00 93.69 171 TRP A C 1
ATOM 1364 O O . TRP A 1 171 ? -0.609 -2.048 -1.099 1.00 93.69 171 TRP A O 1
ATOM 1374 N N . PHE A 1 172 ? 1.152 -0.664 -1.170 1.00 90.88 172 PHE A N 1
ATOM 1375 C CA . PHE A 1 172 ? 1.113 -0.378 0.268 1.00 90.88 172 PHE A CA 1
ATOM 1376 C C . PHE A 1 172 ? -0.173 0.320 0.707 1.00 90.88 172 PHE A C 1
ATOM 1378 O O . PHE A 1 172 ? -0.692 0.029 1.781 1.00 90.88 172 PHE A O 1
ATOM 1385 N N . THR A 1 173 ? -0.729 1.195 -0.132 1.00 89.19 173 THR A N 1
ATOM 1386 C CA . THR A 1 173 ? -2.019 1.836 0.150 1.00 89.19 173 THR A CA 1
ATOM 1387 C C . THR A 1 173 ? -3.151 0.808 0.177 1.00 89.19 173 THR A C 1
ATOM 1389 O O . THR A 1 173 ? -4.053 0.896 1.007 1.00 89.19 173 THR A O 1
ATOM 1392 N N . THR A 1 174 ? -3.097 -0.192 -0.703 1.00 90.69 174 THR A N 1
ATOM 1393 C CA . THR A 1 174 ? -4.072 -1.288 -0.748 1.00 90.69 174 THR A CA 1
ATOM 1394 C C . THR A 1 174 ? -3.940 -2.172 0.491 1.00 90.69 174 THR A C 1
ATOM 1396 O O . THR A 1 174 ? -4.948 -2.425 1.145 1.00 90.69 174 THR A O 1
ATOM 1399 N N . LEU A 1 175 ? -2.719 -2.557 0.885 1.00 90.88 175 LEU A N 1
ATOM 1400 C CA . LEU A 1 175 ? -2.481 -3.302 2.131 1.00 90.88 175 LEU A CA 1
ATOM 1401 C C . LEU A 1 175 ? -2.973 -2.541 3.364 1.00 90.88 175 LEU A C 1
ATOM 1403 O O . LEU A 1 175 ? -3.621 -3.126 4.225 1.00 90.88 175 LEU A O 1
ATOM 1407 N N . PHE A 1 176 ? -2.714 -1.235 3.426 1.00 89.38 176 PHE A N 1
ATOM 1408 C CA . PHE A 1 176 ? -3.187 -0.388 4.514 1.00 89.38 176 PHE A CA 1
ATOM 1409 C C . PHE A 1 176 ? -4.721 -0.367 4.602 1.00 89.38 176 PHE A C 1
ATOM 1411 O O . PHE A 1 176 ? -5.278 -0.560 5.678 1.00 89.38 176 PHE A O 1
ATOM 1418 N N . LYS A 1 177 ? -5.420 -0.207 3.471 1.00 87.25 177 LYS A N 1
ATOM 1419 C CA . LYS A 1 177 ? -6.892 -0.255 3.435 1.00 87.25 177 LYS A CA 1
ATOM 1420 C C . LYS A 1 177 ? -7.441 -1.613 3.869 1.00 87.25 177 LYS A C 1
ATOM 1422 O O . LYS A 1 177 ? -8.441 -1.657 4.577 1.00 87.25 177 LYS A O 1
ATOM 1427 N N . LEU A 1 178 ? -6.796 -2.709 3.469 1.00 89.00 178 LEU A N 1
ATOM 1428 C CA . LEU A 1 178 ? -7.189 -4.054 3.896 1.00 89.00 178 LEU A CA 1
ATOM 1429 C C . LEU A 1 178 ? -6.984 -4.250 5.399 1.00 89.00 178 LEU A C 1
ATOM 1431 O O . LEU A 1 178 ? -7.876 -4.763 6.063 1.00 89.00 178 LEU A O 1
ATOM 1435 N N . HIS A 1 179 ? -5.868 -3.766 5.945 1.00 89.56 179 HIS A N 1
ATOM 1436 C CA . HIS A 1 179 ? -5.629 -3.762 7.387 1.00 89.56 179 HIS A CA 1
ATOM 1437 C C . HIS A 1 179 ? -6.727 -3.000 8.143 1.00 89.56 179 HIS A C 1
ATOM 1439 O O . HIS A 1 179 ? -7.288 -3.520 9.101 1.00 89.56 179 HIS A O 1
ATOM 1445 N N . GLN A 1 180 ? -7.101 -1.805 7.672 1.00 86.75 180 GLN A N 1
ATOM 1446 C CA . GLN A 1 180 ? -8.182 -1.019 8.278 1.00 86.75 180 GLN A CA 1
ATOM 1447 C C . GLN A 1 180 ? -9.541 -1.730 8.232 1.00 86.75 180 GLN A C 1
ATOM 1449 O O . GLN A 1 180 ? -10.328 -1.597 9.166 1.00 86.75 180 GLN A O 1
ATOM 1454 N N . LEU A 1 181 ? -9.839 -2.461 7.153 1.00 85.38 181 LEU A N 1
ATOM 1455 C CA . LEU A 1 181 ? -11.067 -3.251 7.039 1.00 85.38 181 LEU A CA 1
ATOM 1456 C C . LEU A 1 181 ? -11.087 -4.412 8.046 1.00 85.38 181 LEU A C 1
ATOM 1458 O O . LEU A 1 181 ? -12.110 -4.622 8.695 1.00 85.38 181 LEU A O 1
ATOM 1462 N N . ILE A 1 182 ? -9.957 -5.100 8.237 1.00 85.56 182 ILE A N 1
ATOM 1463 C CA . ILE A 1 182 ? -9.812 -6.157 9.254 1.00 85.56 182 ILE A CA 1
ATOM 1464 C C . ILE A 1 182 ? -10.013 -5.580 10.660 1.00 85.56 182 ILE A C 1
ATOM 1466 O O . ILE A 1 182 ? -10.771 -6.135 11.451 1.00 85.56 182 ILE A O 1
ATOM 1470 N N . GLU A 1 183 ? -9.408 -4.428 10.967 1.00 85.06 183 GLU A N 1
ATOM 1471 C CA . GLU A 1 183 ? -9.598 -3.742 12.257 1.00 85.06 183 GLU A CA 1
ATOM 1472 C C . GLU A 1 183 ? -11.059 -3.331 12.505 1.00 85.06 183 GLU A C 1
ATOM 1474 O O . GLU A 1 183 ? -11.496 -3.234 13.651 1.00 85.06 183 GLU A O 1
ATOM 1479 N N . GLN A 1 184 ? -11.833 -3.113 11.439 1.00 82.69 184 GLN A N 1
ATOM 1480 C CA . GLN A 1 184 ? -13.270 -2.827 11.495 1.00 82.69 184 GLN A CA 1
ATOM 1481 C C . GLN A 1 184 ? -14.140 -4.096 11.560 1.00 82.69 184 GLN A C 1
ATOM 1483 O O . GLN A 1 184 ? -15.363 -3.987 11.640 1.00 82.69 184 GLN A O 1
ATOM 1488 N N . GLY A 1 185 ? -13.535 -5.289 11.536 1.00 80.81 185 GLY A N 1
ATOM 1489 C CA . GLY A 1 185 ? -14.236 -6.574 11.550 1.00 80.81 185 GLY A CA 1
ATOM 1490 C C . GLY A 1 185 ? -14.913 -6.930 10.224 1.00 80.81 185 GLY A C 1
ATOM 1491 O O . GLY A 1 185 ? -15.882 -7.690 10.221 1.00 80.81 185 GLY A O 1
ATOM 1492 N N . VAL A 1 186 ? -14.457 -6.356 9.106 1.00 80.69 186 VAL A N 1
ATOM 1493 C CA . VAL A 1 186 ? -14.966 -6.688 7.770 1.00 80.69 186 VAL A CA 1
ATOM 1494 C C . VAL A 1 186 ? -14.333 -7.990 7.295 1.00 80.69 186 VAL A C 1
ATOM 1496 O O . VAL A 1 186 ? -13.116 -8.081 7.160 1.00 80.69 186 VAL A O 1
ATOM 1499 N N . ASP A 1 187 ? -15.179 -8.967 6.983 1.00 78.50 187 ASP A N 1
ATOM 1500 C CA . ASP A 1 187 ? -14.765 -10.252 6.424 1.00 78.50 187 ASP A CA 1
ATOM 1501 C C . ASP A 1 187 ? -14.246 -10.082 4.983 1.00 78.50 187 ASP A C 1
ATOM 1503 O O . ASP A 1 187 ? -14.982 -9.677 4.078 1.00 78.50 187 ASP A O 1
ATOM 1507 N N . LEU A 1 188 ? -12.964 -10.398 4.776 1.00 78.19 188 LEU A N 1
ATOM 1508 C CA . LEU A 1 188 ? -12.285 -10.318 3.476 1.00 78.19 188 LEU A CA 1
ATOM 1509 C C . LEU A 1 188 ? -12.401 -11.607 2.641 1.00 78.19 188 LEU A C 1
ATOM 1511 O O . LEU A 1 188 ? -11.822 -11.694 1.554 1.00 78.19 188 LEU A O 1
ATOM 1515 N N . SER A 1 189 ? -13.101 -12.632 3.133 1.00 68.56 189 SER A N 1
ATOM 1516 C CA . SER A 1 189 ? -13.251 -13.916 2.439 1.00 68.56 189 SER A CA 1
ATOM 1517 C C . SER A 1 189 ? -14.225 -13.860 1.253 1.00 68.56 189 SER A C 1
ATOM 1519 O O . SER A 1 189 ? -14.129 -14.691 0.342 1.00 68.56 189 SER A O 1
ATOM 1521 N N . ALA A 1 190 ? -15.112 -12.860 1.217 1.00 58.06 190 ALA A N 1
ATOM 1522 C CA . ALA A 1 190 ? -16.045 -12.643 0.117 1.00 58.06 190 ALA A CA 1
ATOM 1523 C C . ALA A 1 190 ? -15.339 -12.035 -1.122 1.00 58.06 190 ALA A C 1
ATOM 1525 O O . ALA A 1 190 ? -14.551 -11.101 -0.968 1.00 58.06 190 ALA A O 1
ATOM 1526 N N . PRO A 1 191 ? -15.586 -12.564 -2.339 1.00 52.56 191 PRO A N 1
ATOM 1527 C CA . PRO A 1 191 ? -15.041 -12.026 -3.587 1.00 52.56 191 PRO A CA 1
ATOM 1528 C C . PRO A 1 191 ? -15.677 -10.699 -4.023 1.00 52.56 191 PRO A C 1
ATOM 1530 O O . PRO A 1 191 ? -16.859 -10.442 -3.686 1.00 52.56 191 PRO A O 1
#